Protein AF-A0AAW0K483-F1 (afdb_monomer_lite)

Sequence (223 aa):
MQVDSVQRWMEDLKLMTECECMCVLQAKPISLEEDTQGDLILAGTPGPGDPLQLLLKRGWVISTELRRIGQKLAQDRWARVHSMSVRLTCHARSMVSEYSTISRTSSQEMGQAEKLLMEKCSELSAVTERCLQVENEHVLKSMKACVSETLSTLGQHFGQLLELALTREVQVSMAQETEDTVGVIREGAFSNSARLRKCKMAFPETHPLRTTRVRASICVEAV

pLDDT: mean 73.54, std 25.95, range [23.34, 98.44]

Radius of gyration: 26.59 Å; chains: 1; bounding box: 66×48×88 Å

Foldseek 3Di:
DDQDPVNVVVVVVVVDDPDDPPDDDDDDDPDDDDDDDDDDDDPDDDDPDPPLVLLLVLLVVLLVLLVVLLVCLVVVVLVVNLVSLLVSLVSLVVSLVSSVVRDPDDDPQLVVLSVQLNVLSVVLNVLSVVLVVDPDPVVNVVSSQVSQVSSQSNVVSSVSNSCVSNVVSVVVVVVVCVVPPDDDDVPVVVVSVVVVVVSLDDDDDDDDDDDDDPDPDPDPDTD

Structure (mmCIF, N/CA/C/O backbone):
data_AF-A0AAW0K483-F1
#
_entry.id   AF-A0AAW0K483-F1
#
loop_
_atom_site.group_PDB
_atom_site.id
_atom_site.type_symbol
_atom_site.label_atom_id
_atom_site.label_alt_id
_atom_site.label_comp_id
_atom_site.label_asym_id
_atom_site.label_entity_id
_atom_site.label_seq_id
_atom_site.pdbx_PDB_ins_code
_atom_site.Cartn_x
_atom_site.Cartn_y
_atom_site.Cartn_z
_atom_site.occupancy
_atom_site.B_iso_or_equiv
_atom_site.auth_seq_id
_atom_site.auth_comp_id
_atom_site.auth_asym_id
_atom_site.auth_atom_id
_atom_site.pdbx_PDB_model_num
ATOM 1 N N . MET A 1 1 ? -43.176 20.678 -63.497 1.00 54.00 1 MET A N 1
ATOM 2 C CA . MET A 1 1 ? -43.696 20.231 -62.188 1.00 54.00 1 MET A CA 1
ATOM 3 C C . MET A 1 1 ? -42.591 20.428 -61.170 1.00 54.00 1 MET A C 1
ATOM 5 O O . MET A 1 1 ? -41.501 19.920 -61.393 1.00 54.00 1 MET A O 1
ATOM 9 N N . GLN A 1 2 ? -42.829 21.241 -60.143 1.00 64.56 2 GLN A N 1
ATOM 10 C CA . GLN A 1 2 ? -41.880 21.472 -59.054 1.00 64.56 2 GLN A CA 1
ATOM 11 C C . GLN A 1 2 ? -41.919 20.239 -58.149 1.00 64.56 2 GLN A C 1
ATOM 13 O O . GLN A 1 2 ? -42.996 19.869 -57.688 1.00 64.56 2 GLN A O 1
ATOM 18 N N . VAL A 1 3 ? -40.789 19.551 -57.990 1.00 62.94 3 VAL A N 1
ATOM 19 C CA . VAL A 1 3 ? -40.721 18.365 -57.128 1.00 62.94 3 VAL A CA 1
ATOM 20 C C . VAL A 1 3 ? -40.900 18.837 -55.691 1.00 62.94 3 VAL A C 1
ATOM 22 O O . VAL A 1 3 ? -40.169 19.719 -55.236 1.00 62.94 3 VAL A O 1
ATOM 25 N N . ASP A 1 4 ? -41.911 18.293 -55.018 1.00 84.69 4 ASP A N 1
ATOM 26 C CA . ASP A 1 4 ? -42.189 18.558 -53.611 1.00 84.69 4 ASP A CA 1
ATOM 27 C C . ASP A 1 4 ? -40.942 18.206 -52.781 1.00 84.69 4 ASP A C 1
ATOM 29 O O . ASP A 1 4 ? -40.293 17.180 -53.013 1.00 84.69 4 ASP A O 1
ATOM 33 N N . SER A 1 5 ? -40.573 19.064 -51.831 1.00 85.88 5 SER A N 1
ATOM 34 C CA . SER A 1 5 ? -39.404 18.855 -50.972 1.00 85.88 5 SER A CA 1
ATOM 35 C C . SER A 1 5 ? -39.502 17.538 -50.198 1.00 85.88 5 SER A C 1
ATOM 37 O O . SER A 1 5 ? -38.484 16.883 -49.970 1.00 85.88 5 SER A O 1
ATOM 39 N N . VAL A 1 6 ? -40.724 17.101 -49.878 1.00 85.75 6 VAL A N 1
ATOM 40 C CA . VAL A 1 6 ? -40.988 15.796 -49.258 1.00 85.75 6 VAL A CA 1
ATOM 41 C C . VAL A 1 6 ? -40.695 14.652 -50.227 1.00 85.75 6 VAL A C 1
ATOM 43 O O . VAL A 1 6 ? -40.087 13.654 -49.842 1.00 85.75 6 VAL A O 1
ATOM 46 N N . GLN A 1 7 ? -41.064 14.798 -51.501 1.00 87.75 7 GLN A N 1
ATOM 47 C CA . GLN A 1 7 ? -40.820 13.775 -52.517 1.00 87.75 7 GLN A CA 1
ATOM 48 C C . GLN A 1 7 ? -39.320 13.592 -52.774 1.00 87.75 7 GLN A C 1
ATOM 50 O O . GLN A 1 7 ? -38.843 12.460 -52.841 1.00 87.75 7 GLN A O 1
ATOM 55 N N . ARG A 1 8 ? -38.563 14.694 -52.833 1.00 88.81 8 ARG A N 1
ATOM 56 C CA . ARG A 1 8 ? -37.101 14.658 -52.964 1.00 88.81 8 ARG A CA 1
ATOM 57 C C . ARG A 1 8 ? -36.449 13.939 -51.776 1.00 88.81 8 ARG A C 1
ATOM 59 O O . ARG A 1 8 ? -35.595 13.081 -51.972 1.00 88.81 8 ARG A O 1
ATOM 66 N N . TRP A 1 9 ? -36.908 14.226 -50.556 1.00 91.12 9 TRP A N 1
ATOM 67 C CA . TRP A 1 9 ? -36.430 13.552 -49.347 1.00 91.12 9 TRP A CA 1
ATOM 68 C C . TRP A 1 9 ? -36.738 12.046 -49.350 1.00 91.12 9 TRP A C 1
ATOM 70 O O . TRP A 1 9 ? -35.872 11.244 -49.013 1.00 91.12 9 TRP A O 1
ATOM 80 N N . MET A 1 10 ? -37.931 11.639 -49.794 1.00 88.69 10 MET A N 1
ATOM 81 C CA . MET A 1 10 ? -38.288 10.219 -49.920 1.00 88.69 10 MET A CA 1
ATOM 82 C C . MET A 1 10 ? -37.456 9.481 -50.978 1.00 88.69 10 MET A C 1
ATOM 84 O O . MET A 1 10 ? -37.216 8.284 -50.837 1.00 88.69 10 MET A O 1
ATOM 88 N N . GLU A 1 11 ? -37.044 10.157 -52.052 1.00 90.19 11 GLU A N 1
ATOM 89 C CA . GLU A 1 11 ? -36.149 9.588 -53.066 1.00 90.19 11 GLU A CA 1
ATOM 90 C C . GLU A 1 11 ? -34.737 9.372 -52.514 1.00 90.19 11 GLU A C 1
ATOM 92 O O . GLU A 1 11 ? -34.162 8.306 -52.732 1.00 90.19 11 GLU A O 1
ATOM 97 N N . ASP A 1 12 ? -34.217 10.332 -51.750 1.00 90.19 12 ASP A N 1
ATOM 98 C CA . ASP A 1 12 ? -32.882 10.243 -51.156 1.00 90.19 12 ASP A CA 1
ATOM 99 C C . ASP A 1 12 ? -32.847 9.213 -50.003 1.00 90.19 12 ASP A C 1
ATOM 101 O O . ASP A 1 12 ? -31.897 8.437 -49.887 1.00 90.19 12 ASP A O 1
ATOM 105 N N . LEU A 1 13 ? -33.924 9.107 -49.213 1.00 90.00 13 LEU A N 1
ATOM 106 C CA . LEU A 1 13 ? -34.045 8.133 -48.120 1.00 90.00 13 LEU A CA 1
ATOM 107 C C . LEU A 1 13 ? -34.028 6.675 -48.611 1.00 90.00 13 LEU A C 1
ATOM 109 O O . LEU A 1 13 ? -33.538 5.805 -47.900 1.00 90.00 13 LEU A O 1
ATOM 113 N N . LYS A 1 14 ? -34.498 6.390 -49.835 1.00 91.06 14 LYS A N 1
ATOM 114 C CA . LYS A 1 14 ? -34.443 5.033 -50.426 1.00 91.06 14 LYS A CA 1
ATOM 115 C C . LYS A 1 14 ? -33.018 4.517 -50.623 1.00 91.06 14 LYS A C 1
ATOM 117 O O . LYS A 1 14 ? -32.828 3.310 -50.745 1.00 91.06 14 LYS A O 1
ATOM 122 N N . LEU A 1 15 ? -32.048 5.423 -50.714 1.00 89.06 15 LEU A N 1
ATOM 123 C CA . LEU A 1 15 ? -30.635 5.104 -50.909 1.00 89.06 15 LEU A CA 1
ATOM 124 C C . LEU A 1 15 ? -29.835 5.201 -49.606 1.00 89.06 15 LEU A C 1
ATOM 126 O O . LEU A 1 15 ? -28.670 4.812 -49.577 1.00 89.06 15 LEU A O 1
ATOM 130 N N . MET A 1 16 ? -30.441 5.719 -48.536 1.00 86.31 16 MET A N 1
ATOM 131 C CA . MET A 1 16 ? -29.816 5.788 -47.226 1.00 86.31 16 MET A CA 1
ATOM 132 C C . MET A 1 16 ? -29.969 4.456 -46.498 1.00 86.31 16 MET A C 1
ATOM 134 O O . MET A 1 16 ? -31.074 3.950 -46.316 1.00 86.31 16 MET A O 1
ATOM 138 N N . THR A 1 17 ? -28.851 3.912 -46.033 1.00 83.31 17 THR A N 1
ATOM 139 C CA . THR A 1 17 ? -28.815 2.673 -45.255 1.00 83.31 17 THR A CA 1
ATOM 140 C C . THR A 1 17 ? -28.004 2.878 -43.985 1.00 83.31 17 THR A C 1
ATOM 142 O O . THR A 1 17 ? -26.895 3.413 -44.028 1.00 83.31 17 THR A O 1
ATOM 145 N N . GLU A 1 18 ? -28.533 2.418 -42.855 1.00 78.00 18 GLU A N 1
ATOM 146 C CA . GLU A 1 18 ? -27.762 2.273 -41.621 1.00 78.00 18 GLU A CA 1
ATOM 147 C C . GLU A 1 18 ? -26.957 0.974 -41.714 1.00 78.00 18 GLU A C 1
ATOM 149 O O . GLU A 1 18 ? -27.461 -0.112 -41.437 1.00 78.00 18 GLU A O 1
ATOM 154 N N . CYS A 1 19 ? -25.720 1.077 -42.200 1.00 76.94 19 CYS A N 1
ATOM 155 C CA . CYS A 1 19 ? -24.841 -0.080 -42.334 1.00 76.94 19 CYS A CA 1
ATOM 156 C C . CYS A 1 19 ? -24.052 -0.326 -41.047 1.00 76.94 19 CYS A C 1
ATOM 158 O O . CYS A 1 19 ? -23.491 0.601 -40.458 1.00 76.94 19 CYS A O 1
ATOM 160 N N . GLU A 1 20 ? -23.931 -1.597 -40.670 1.00 81.00 20 GLU A N 1
ATOM 161 C CA . GLU A 1 20 ? -22.912 -2.048 -39.723 1.00 81.00 20 GLU A CA 1
ATOM 162 C C . GLU A 1 20 ? -21.505 -1.965 -40.357 1.00 81.00 20 GLU A C 1
ATOM 164 O O . GLU A 1 20 ? -21.334 -1.523 -41.496 1.00 81.00 20 GLU A O 1
ATOM 169 N N . CYS A 1 21 ? -20.459 -2.350 -39.619 1.00 77.12 21 CYS A N 1
ATOM 170 C CA . CYS A 1 21 ? -19.078 -2.260 -40.096 1.00 77.12 21 CYS A CA 1
ATOM 171 C C . CYS A 1 21 ? -18.862 -3.081 -41.386 1.00 77.12 21 CYS A C 1
ATOM 173 O O . CYS A 1 21 ? -18.751 -4.303 -41.345 1.00 77.12 21 CYS A O 1
ATOM 175 N N . MET A 1 22 ? -18.755 -2.401 -42.532 1.00 87.44 22 MET A N 1
ATOM 176 C CA . MET A 1 22 ? -18.567 -3.036 -43.849 1.00 87.44 22 MET A CA 1
ATOM 177 C C . MET A 1 22 ? -17.122 -3.485 -44.110 1.00 87.44 22 MET A C 1
ATOM 179 O O . MET A 1 22 ? -16.866 -4.243 -45.044 1.00 87.44 22 MET A O 1
ATOM 183 N N . CYS A 1 23 ? -16.172 -3.018 -43.298 1.00 73.31 23 CYS A N 1
ATOM 184 C CA . CYS A 1 23 ? -14.749 -3.293 -43.459 1.00 73.31 23 CYS A CA 1
ATOM 185 C C . CYS A 1 23 ? -14.186 -3.893 -42.175 1.00 73.31 23 CYS A C 1
ATOM 187 O O . CYS A 1 23 ? -13.707 -3.180 -41.293 1.00 73.31 23 CYS A O 1
ATOM 189 N N . VAL A 1 24 ? -14.201 -5.220 -42.087 1.00 76.62 24 VAL A N 1
ATOM 190 C CA . VAL A 1 24 ? -13.514 -5.933 -41.010 1.00 76.62 24 VAL A CA 1
ATOM 191 C C . VAL A 1 24 ? -12.060 -6.136 -41.420 1.00 76.62 24 VAL A C 1
ATOM 193 O O . VAL A 1 24 ? -11.737 -7.008 -42.224 1.00 76.62 24 VAL A O 1
ATOM 196 N N . LEU A 1 25 ? -11.174 -5.296 -40.886 1.00 80.06 25 LEU A N 1
ATOM 197 C CA . LEU A 1 25 ? -9.735 -5.440 -41.083 1.00 80.06 25 LEU A CA 1
ATOM 198 C C . LEU A 1 25 ? -9.187 -6.479 -40.105 1.00 80.06 25 LEU A C 1
ATOM 200 O O . LEU A 1 25 ? -9.379 -6.373 -38.895 1.00 80.06 25 LEU A O 1
ATOM 204 N N . GLN A 1 26 ? -8.477 -7.469 -40.635 1.00 64.50 26 GLN A N 1
ATOM 205 C CA . GLN A 1 26 ? -7.748 -8.449 -39.838 1.00 64.50 26 GLN A CA 1
ATOM 206 C C . GLN A 1 26 ? -6.271 -8.065 -39.791 1.00 64.50 26 GLN A C 1
ATOM 208 O O . GLN A 1 26 ? -5.644 -7.828 -40.825 1.00 64.50 26 GLN A O 1
ATOM 213 N N . ALA A 1 27 ? -5.709 -8.002 -38.587 1.00 70.75 27 ALA A N 1
ATOM 214 C CA . ALA A 1 27 ? -4.281 -7.790 -38.410 1.00 70.75 27 ALA A CA 1
ATOM 215 C C . ALA A 1 27 ? -3.519 -9.105 -38.628 1.00 70.75 27 ALA A C 1
ATOM 217 O O . ALA A 1 27 ? -3.943 -10.158 -38.153 1.00 70.75 27 ALA A O 1
ATOM 218 N N . LYS A 1 28 ? -2.364 -9.031 -39.297 1.00 59.00 28 LYS A N 1
ATOM 219 C CA . LYS A 1 28 ? -1.339 -10.077 -39.223 1.00 59.00 28 LYS A CA 1
ATOM 220 C C . LYS A 1 28 ? -0.337 -9.691 -38.133 1.00 59.00 28 LYS A C 1
ATOM 222 O O . LYS A 1 28 ? 0.276 -8.629 -38.259 1.00 59.00 28 LYS A O 1
ATOM 227 N N . PRO A 1 29 ? -0.180 -10.496 -37.071 1.00 52.97 29 PRO A N 1
ATOM 228 C CA . PRO A 1 29 ? 0.816 -10.220 -36.048 1.00 52.97 29 PRO A CA 1
ATOM 229 C C . PRO A 1 29 ? 2.223 -10.340 -36.647 1.00 52.97 29 PRO A C 1
ATOM 231 O O . PRO A 1 29 ? 2.498 -11.244 -37.432 1.00 52.97 29 PRO A O 1
ATOM 234 N N . ILE A 1 30 ? 3.111 -9.417 -36.275 1.00 60.94 30 ILE A N 1
ATOM 235 C CA . ILE A 1 30 ? 4.540 -9.436 -36.629 1.00 60.94 30 ILE A CA 1
ATOM 236 C C . ILE A 1 30 ? 5.329 -10.074 -35.468 1.00 60.94 30 ILE A C 1
ATOM 238 O O . ILE A 1 30 ? 6.367 -9.558 -35.066 1.00 60.94 30 ILE A O 1
ATOM 242 N N . SER A 1 31 ? 4.812 -11.139 -34.844 1.00 47.03 31 SER A N 1
ATOM 243 C CA . SER A 1 31 ? 5.592 -11.906 -33.866 1.00 47.03 31 SER A CA 1
ATOM 244 C C . SER A 1 31 ? 6.132 -13.162 -34.531 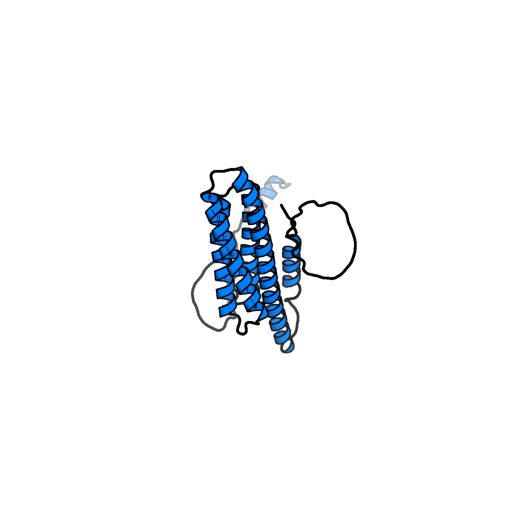1.00 47.03 31 SER A C 1
ATOM 246 O O . SER A 1 31 ? 5.382 -13.947 -35.109 1.00 47.03 31 SER A O 1
ATOM 248 N N . LEU A 1 32 ? 7.450 -13.333 -34.453 1.00 52.66 32 LEU A N 1
ATOM 249 C CA . LEU A 1 32 ? 8.035 -14.663 -34.491 1.00 52.66 32 LEU A CA 1
ATOM 250 C C . LEU A 1 32 ? 7.600 -15.383 -33.203 1.00 52.66 32 LEU A C 1
ATOM 252 O O . LEU A 1 32 ? 7.605 -14.768 -32.137 1.00 52.66 32 LEU A O 1
ATOM 256 N N . GLU A 1 33 ? 7.298 -16.671 -33.336 1.00 40.31 33 GLU A N 1
ATOM 257 C CA . GLU A 1 33 ? 6.957 -17.652 -32.293 1.00 40.31 33 GLU A CA 1
ATOM 258 C C . GLU A 1 33 ? 5.468 -17.764 -31.889 1.00 40.31 33 GLU A C 1
ATOM 260 O O . GLU A 1 33 ? 4.720 -16.792 -31.779 1.00 40.31 33 GLU A O 1
ATOM 265 N N . GLU A 1 34 ? 5.074 -19.029 -31.742 1.00 44.59 34 GLU A N 1
ATOM 266 C CA . GLU A 1 34 ? 3.780 -19.648 -32.037 1.00 44.59 34 GLU A CA 1
ATOM 267 C C . GLU A 1 34 ? 2.671 -19.494 -30.978 1.00 44.59 34 GLU A C 1
ATOM 269 O O . GLU A 1 34 ? 2.900 -19.479 -29.771 1.00 44.59 34 GLU A O 1
ATOM 274 N N . ASP A 1 35 ? 1.444 -19.431 -31.506 1.00 41.91 35 ASP A N 1
ATOM 275 C CA . ASP A 1 35 ? 0.146 -19.873 -30.982 1.00 41.91 35 ASP A CA 1
ATOM 276 C C . ASP A 1 35 ? 0.006 -20.222 -29.486 1.00 41.91 35 ASP A C 1
ATOM 278 O O . ASP A 1 35 ? 0.487 -21.241 -29.001 1.00 41.91 35 ASP A O 1
ATOM 282 N N . THR A 1 36 ? -0.862 -19.474 -28.791 1.00 36.00 36 THR A N 1
ATOM 283 C CA . THR A 1 36 ? -2.066 -20.046 -28.144 1.00 36.00 36 THR A CA 1
ATOM 284 C C . THR A 1 36 ? -3.051 -18.949 -27.688 1.00 36.00 36 THR A C 1
ATOM 286 O O . THR A 1 36 ? -2.886 -18.294 -26.668 1.00 36.00 36 THR A O 1
ATOM 289 N N . GLN A 1 37 ? -4.118 -18.797 -28.481 1.00 36.03 37 GLN A N 1
ATOM 290 C CA . GLN A 1 37 ? -5.521 -18.660 -28.055 1.00 36.03 37 GLN A CA 1
ATOM 291 C C . GLN A 1 37 ? -5.958 -17.470 -27.159 1.00 36.03 37 GLN A C 1
ATOM 293 O O . GLN A 1 37 ? -6.036 -17.570 -25.942 1.00 36.03 37 GLN A O 1
ATOM 298 N N . GLY A 1 38 ? -6.393 -16.398 -27.838 1.00 39.41 38 GLY A N 1
ATOM 299 C CA . GLY A 1 38 ? -7.702 -15.730 -27.686 1.00 39.41 38 GLY A CA 1
ATOM 300 C C . GLY A 1 38 ? -8.126 -15.143 -26.332 1.00 39.41 38 GLY A C 1
ATOM 301 O O . GLY A 1 38 ? -8.596 -15.877 -25.477 1.00 39.41 38 GLY A O 1
ATOM 302 N N . ASP A 1 39 ? -8.129 -13.808 -26.213 1.00 28.30 39 ASP A N 1
ATOM 303 C CA . ASP A 1 39 ? -9.375 -13.026 -26.085 1.00 28.30 39 ASP A CA 1
ATOM 304 C C . ASP A 1 39 ? -9.125 -11.503 -26.090 1.00 28.30 39 ASP A C 1
ATOM 306 O O . ASP A 1 39 ? -8.095 -11.023 -25.628 1.00 28.30 39 ASP A O 1
ATOM 310 N N . LEU A 1 40 ? -10.106 -10.780 -26.640 1.00 35.94 40 LEU A N 1
ATOM 311 C CA . LEU A 1 40 ? -10.373 -9.331 -26.646 1.00 35.94 40 LEU A CA 1
ATOM 312 C C . LEU A 1 40 ? -9.220 -8.298 -26.626 1.00 35.94 40 LEU A C 1
ATOM 314 O O . LEU A 1 40 ? -8.446 -8.143 -25.687 1.00 35.94 40 LEU A O 1
ATOM 318 N N . ILE A 1 41 ? -9.284 -7.430 -27.640 1.00 41.88 41 ILE A N 1
ATOM 319 C CA . ILE A 1 41 ? -8.490 -6.216 -27.850 1.00 41.88 41 ILE A CA 1
ATOM 320 C C . ILE A 1 41 ? -8.556 -5.279 -26.629 1.00 41.88 41 ILE A C 1
ATOM 322 O O . ILE A 1 41 ? -9.498 -4.507 -26.453 1.00 41.88 41 ILE A O 1
ATOM 326 N N . LEU A 1 42 ? -7.487 -5.286 -25.836 1.00 34.59 42 LEU A N 1
ATOM 327 C CA . LEU A 1 42 ? -7.011 -4.147 -25.059 1.00 34.59 42 LEU A CA 1
ATOM 328 C C . LEU A 1 42 ? -5.566 -3.884 -25.487 1.00 34.59 42 LEU A C 1
ATOM 330 O O . LEU A 1 42 ? -4.784 -4.812 -25.668 1.00 34.59 42 LEU A O 1
ATOM 334 N N . ALA A 1 43 ? -5.243 -2.610 -25.697 1.00 35.41 43 ALA A N 1
ATOM 335 C CA . ALA A 1 43 ? -3.940 -2.127 -26.132 1.00 35.41 43 ALA A CA 1
ATOM 336 C C . ALA A 1 43 ? -2.763 -2.872 -25.468 1.00 35.41 43 ALA A C 1
ATOM 338 O O . ALA A 1 43 ? -2.638 -2.861 -24.246 1.00 35.41 43 ALA A O 1
ATOM 339 N N . GLY A 1 44 ? -1.904 -3.463 -26.305 1.00 34.94 44 GLY A N 1
ATOM 340 C CA . GLY A 1 44 ? -0.571 -3.955 -25.960 1.00 34.94 44 GLY A CA 1
ATOM 341 C C . GLY A 1 44 ? -0.538 -5.018 -24.867 1.00 34.94 44 GLY A C 1
ATOM 342 O O . GLY A 1 44 ? -0.269 -4.703 -23.710 1.00 34.94 44 GLY A O 1
ATOM 343 N N . THR A 1 45 ? -0.715 -6.286 -25.233 1.00 34.50 45 THR A N 1
ATOM 344 C CA . THR A 1 45 ? -0.264 -7.404 -24.398 1.00 34.50 45 THR A CA 1
ATOM 345 C C . THR A 1 45 ? 1.263 -7.313 -24.292 1.00 34.50 45 THR A C 1
ATOM 347 O O . THR A 1 45 ? 1.939 -7.454 -25.313 1.00 34.50 45 THR A O 1
ATOM 350 N N . PRO A 1 46 ? 1.847 -7.033 -23.111 1.00 43.69 46 PRO A N 1
ATOM 351 C CA . PRO A 1 46 ? 3.282 -7.165 -22.932 1.00 43.69 46 PRO A CA 1
ATOM 352 C C . PRO A 1 46 ? 3.597 -8.652 -23.063 1.00 43.69 46 PRO A C 1
ATOM 354 O O . PRO A 1 46 ? 2.878 -9.485 -22.502 1.00 43.69 46 PRO A O 1
ATOM 357 N N . GLY A 1 47 ? 4.676 -8.984 -23.768 1.00 41.50 47 GLY A N 1
ATOM 358 C CA . GLY A 1 47 ? 5.299 -10.292 -23.610 1.00 41.50 47 GLY A CA 1
ATOM 359 C C . GLY A 1 47 ? 5.597 -10.579 -22.129 1.00 41.50 47 GLY A C 1
ATOM 360 O O . GLY A 1 47 ? 5.473 -9.690 -21.276 1.00 41.50 47 GLY A O 1
ATOM 361 N N . PRO A 1 48 ? 5.978 -11.816 -21.789 1.00 44.84 48 PRO A N 1
ATOM 362 C CA . PRO A 1 48 ? 6.255 -12.191 -20.410 1.00 44.84 48 PRO A CA 1
ATOM 363 C C . PRO A 1 48 ? 7.253 -11.207 -19.772 1.00 44.84 48 PRO A C 1
ATOM 365 O O . PRO A 1 48 ? 8.414 -11.150 -20.159 1.00 44.84 48 PRO A O 1
ATOM 368 N N . GLY A 1 49 ? 6.779 -10.435 -18.789 1.00 57.66 49 GLY A N 1
ATOM 369 C CA . GLY A 1 49 ? 7.623 -9.731 -17.826 1.00 57.66 49 GLY A CA 1
ATOM 370 C C . GLY A 1 49 ? 8.230 -8.395 -18.260 1.00 57.66 49 GLY A C 1
ATOM 371 O O . GLY A 1 49 ? 9.433 -8.235 -18.109 1.00 57.66 49 GLY A O 1
ATOM 372 N N . ASP A 1 50 ? 7.426 -7.408 -18.680 1.00 80.19 50 ASP A N 1
ATOM 373 C CA . ASP A 1 50 ? 7.832 -5.999 -18.522 1.00 80.19 50 ASP A CA 1
ATOM 374 C C . ASP A 1 50 ? 7.802 -5.654 -17.013 1.00 80.19 50 ASP A C 1
ATOM 376 O O . ASP A 1 50 ? 6.711 -5.478 -16.441 1.00 80.19 50 ASP A O 1
ATOM 380 N N . PRO A 1 51 ? 8.965 -5.589 -16.332 1.00 85.81 51 PRO A N 1
ATOM 381 C CA . PRO A 1 51 ? 9.019 -5.418 -14.885 1.00 85.81 51 PRO A CA 1
ATOM 382 C C . PRO A 1 51 ? 8.485 -4.038 -14.479 1.00 85.81 51 PRO A C 1
ATOM 384 O O . PRO A 1 51 ? 7.890 -3.889 -13.410 1.00 85.81 51 PRO A O 1
ATOM 387 N N . LEU A 1 52 ? 8.613 -3.037 -15.357 1.00 86.06 52 LEU A N 1
ATOM 388 C CA . LEU A 1 52 ? 8.115 -1.686 -15.130 1.00 86.06 52 LEU A CA 1
ATOM 389 C C . LEU A 1 52 ? 6.584 -1.665 -15.111 1.00 86.06 52 LEU A C 1
ATOM 391 O O . LEU A 1 52 ? 5.977 -1.123 -14.183 1.00 86.06 52 LEU A O 1
ATOM 395 N N . GLN A 1 53 ? 5.935 -2.288 -16.099 1.00 85.81 53 GLN A N 1
ATOM 396 C CA . GLN A 1 53 ? 4.474 -2.395 -16.112 1.00 85.81 53 GLN A CA 1
ATOM 397 C C . GLN A 1 53 ? 3.934 -3.194 -14.931 1.00 85.81 53 GLN A C 1
ATOM 399 O O . GLN A 1 53 ? 2.900 -2.819 -14.366 1.00 85.81 53 GLN A O 1
ATOM 404 N N . LEU A 1 54 ? 4.618 -4.272 -14.547 1.00 89.00 54 LEU A N 1
ATOM 405 C CA . LEU A 1 54 ? 4.259 -5.043 -13.365 1.00 89.00 54 LEU A CA 1
ATOM 406 C C . LEU A 1 54 ? 4.254 -4.154 -12.115 1.00 89.00 54 LEU A C 1
ATOM 408 O O . LEU A 1 54 ? 3.237 -4.081 -11.418 1.00 89.00 54 LEU A O 1
ATOM 412 N N . LEU A 1 55 ? 5.364 -3.458 -11.854 1.00 89.38 55 LEU A N 1
ATOM 413 C CA . LEU A 1 55 ? 5.523 -2.578 -10.696 1.00 89.38 55 LEU A CA 1
ATOM 414 C C . LEU A 1 55 ? 4.468 -1.471 -10.675 1.00 89.38 55 LEU A C 1
ATOM 416 O O . LEU A 1 55 ? 3.881 -1.200 -9.629 1.00 89.38 55 LEU A O 1
ATOM 420 N N . LEU A 1 56 ? 4.164 -0.862 -11.824 1.00 88.50 56 LEU A N 1
ATOM 421 C CA . LEU A 1 56 ? 3.134 0.173 -11.925 1.00 88.50 56 LEU A CA 1
ATOM 422 C C . LEU A 1 56 ? 1.732 -0.375 -11.615 1.00 88.50 56 LEU A C 1
ATOM 424 O O . LEU A 1 56 ? 0.994 0.229 -10.831 1.00 88.50 56 LEU A O 1
ATOM 428 N N . LYS A 1 57 ? 1.364 -1.528 -12.190 1.00 89.44 57 LYS A N 1
ATOM 429 C CA . LYS A 1 57 ? 0.054 -2.165 -11.965 1.00 89.44 57 LYS A CA 1
ATOM 430 C C . LYS A 1 57 ? -0.103 -2.605 -10.509 1.00 89.44 57 LYS A C 1
ATOM 432 O O . LYS A 1 57 ? -1.071 -2.224 -9.848 1.00 89.44 57 LYS A O 1
ATOM 437 N N . ARG A 1 58 ? 0.860 -3.369 -9.984 1.00 92.44 58 ARG A N 1
ATOM 438 C CA . ARG A 1 58 ? 0.861 -3.845 -8.591 1.00 92.44 58 ARG A CA 1
ATOM 439 C C . ARG A 1 58 ? 0.930 -2.682 -7.606 1.00 92.44 58 ARG A C 1
ATOM 441 O O . ARG A 1 58 ? 0.191 -2.667 -6.620 1.00 92.44 58 ARG A O 1
ATOM 448 N N . GLY A 1 59 ? 1.752 -1.681 -7.907 1.00 91.06 59 GLY A N 1
ATOM 449 C CA . GLY A 1 59 ? 1.949 -0.535 -7.039 1.00 91.06 59 GLY A CA 1
ATOM 450 C C . GLY A 1 59 ? 0.703 0.340 -6.908 1.00 91.06 59 GLY A C 1
ATOM 451 O O . GLY A 1 59 ? 0.393 0.825 -5.817 1.00 91.06 59 GLY A O 1
ATOM 452 N N . TRP A 1 60 ? -0.077 0.476 -7.986 1.00 90.81 60 TRP A N 1
ATOM 453 C CA . TRP A 1 60 ? -1.389 1.121 -7.940 1.00 90.81 60 TRP A CA 1
ATOM 454 C C . TRP A 1 60 ? -2.379 0.350 -7.060 1.00 90.81 60 TRP A C 1
ATOM 456 O O . TRP A 1 60 ? -3.004 0.955 -6.188 1.00 90.81 60 TRP A O 1
ATOM 466 N N . VAL A 1 61 ? -2.482 -0.976 -7.220 1.00 92.94 61 VAL A N 1
ATOM 467 C CA . VAL A 1 61 ? -3.376 -1.815 -6.397 1.00 92.94 61 VAL A CA 1
ATOM 468 C C . VAL A 1 61 ? -3.073 -1.630 -4.910 1.00 92.94 61 VAL A C 1
ATOM 470 O O . VAL A 1 61 ? -3.965 -1.263 -4.146 1.00 92.94 61 VAL A O 1
ATOM 473 N N . ILE A 1 62 ? -1.812 -1.786 -4.504 1.00 94.31 62 ILE A N 1
ATOM 474 C CA . ILE A 1 62 ? -1.393 -1.661 -3.099 1.00 94.31 62 ILE A CA 1
ATOM 475 C C . ILE A 1 62 ? -1.678 -0.250 -2.563 1.00 94.31 62 ILE A C 1
ATOM 477 O O . ILE A 1 62 ? -2.240 -0.100 -1.479 1.00 94.31 62 ILE A O 1
ATOM 481 N N . SER A 1 63 ? -1.387 0.787 -3.354 1.00 92.62 63 SER A N 1
ATOM 482 C CA . SER A 1 63 ? -1.662 2.185 -2.994 1.00 92.62 63 SER A CA 1
ATOM 483 C C . SER A 1 63 ? -3.158 2.460 -2.789 1.00 92.62 63 SER A C 1
ATOM 485 O O . SER A 1 63 ? -3.550 3.185 -1.869 1.00 92.62 63 SER A O 1
ATOM 487 N N . THR A 1 64 ? -4.022 1.889 -3.635 1.00 90.94 64 THR A N 1
ATOM 488 C CA . THR A 1 64 ? -5.480 2.024 -3.479 1.00 90.94 64 THR A CA 1
ATOM 489 C C . THR A 1 64 ? -6.001 1.283 -2.254 1.00 90.94 64 THR A C 1
ATOM 491 O O . THR A 1 64 ? -6.884 1.795 -1.564 1.00 90.94 64 THR A O 1
ATOM 494 N N . GLU A 1 65 ? -5.439 0.118 -1.943 1.00 93.69 65 GLU A N 1
ATOM 495 C CA . GLU A 1 65 ? -5.803 -0.668 -0.767 1.00 93.69 65 GLU A CA 1
ATOM 496 C C . GLU A 1 65 ? -5.386 0.033 0.532 1.00 93.69 65 GLU A C 1
ATOM 498 O O . GLU A 1 65 ? -6.229 0.197 1.411 1.00 93.69 65 GLU A O 1
ATOM 503 N N . LEU A 1 66 ? -4.159 0.561 0.608 1.00 94.75 66 LEU A N 1
ATOM 504 C CA . LEU A 1 66 ? -3.680 1.422 1.701 1.00 94.75 66 LEU A CA 1
ATOM 505 C C . LEU A 1 66 ? -4.656 2.567 2.002 1.00 94.75 66 LEU A C 1
ATOM 507 O O . LEU A 1 66 ? -5.106 2.743 3.136 1.00 94.75 66 LEU A O 1
ATOM 511 N N . ARG A 1 67 ? -5.055 3.311 0.961 1.00 93.62 67 ARG A N 1
ATOM 512 C CA . ARG A 1 67 ? -6.028 4.406 1.089 1.00 93.62 67 ARG A C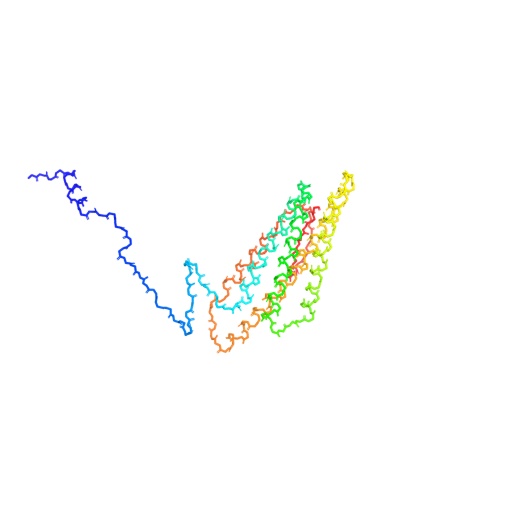A 1
ATOM 513 C C . ARG A 1 67 ? -7.368 3.914 1.625 1.00 93.62 67 ARG A C 1
ATOM 515 O O . ARG A 1 67 ? -7.952 4.545 2.504 1.00 93.62 67 ARG A O 1
ATOM 522 N N . ARG A 1 68 ? -7.886 2.813 1.081 1.00 95.62 68 ARG A N 1
ATOM 523 C CA . ARG A 1 68 ? -9.179 2.260 1.500 1.00 95.62 68 ARG A CA 1
ATOM 524 C C . ARG A 1 68 ? -9.139 1.769 2.948 1.00 95.62 68 ARG A C 1
ATOM 526 O O . ARG A 1 68 ? -10.126 1.964 3.651 1.00 95.62 68 ARG A O 1
ATOM 533 N N . ILE A 1 69 ? -8.026 1.195 3.411 1.00 97.00 69 ILE A N 1
ATOM 534 C CA . ILE A 1 69 ? -7.846 0.819 4.823 1.00 97.00 69 ILE A CA 1
ATOM 535 C C . ILE A 1 69 ? -7.944 2.064 5.704 1.00 97.00 69 ILE A C 1
ATOM 537 O O . ILE A 1 69 ? -8.752 2.070 6.628 1.00 97.00 69 ILE A O 1
ATOM 541 N N . GLY A 1 70 ? -7.226 3.141 5.368 1.00 95.06 70 GLY A N 1
ATOM 542 C CA . GLY A 1 70 ? -7.305 4.410 6.102 1.00 95.06 70 GLY A CA 1
ATOM 543 C C . GLY A 1 70 ? -8.729 4.979 6.151 1.00 95.06 70 GLY A C 1
ATOM 544 O O . GLY A 1 70 ? -9.211 5.376 7.208 1.00 95.06 70 GLY A O 1
ATOM 545 N N . GLN A 1 71 ? -9.470 4.916 5.039 1.00 95.44 71 GLN A N 1
ATOM 546 C CA . GLN A 1 71 ? -10.881 5.325 5.002 1.00 95.44 71 GLN A CA 1
ATOM 547 C C . GLN A 1 71 ? -11.776 4.471 5.910 1.00 95.44 71 GLN A C 1
ATOM 549 O O . GLN A 1 71 ? -12.703 4.991 6.529 1.00 95.44 71 GLN A O 1
ATOM 554 N N . LYS A 1 72 ? -11.543 3.154 5.978 1.00 97.50 72 LYS A N 1
ATOM 555 C CA . LYS A 1 72 ? -12.316 2.260 6.853 1.00 97.50 72 LYS A CA 1
ATOM 556 C C . LYS A 1 72 ? -11.932 2.415 8.318 1.00 97.50 72 LYS A C 1
ATOM 558 O O . LYS A 1 72 ? -12.818 2.303 9.161 1.00 97.50 72 LYS A O 1
ATOM 563 N N . LEU A 1 73 ? -10.671 2.736 8.596 1.00 96.44 73 LEU A N 1
ATOM 564 C CA . LEU A 1 73 ? -10.180 3.073 9.927 1.00 96.44 73 LEU A CA 1
ATOM 565 C C . LEU A 1 73 ? -10.822 4.365 10.433 1.00 96.44 73 LEU A C 1
ATOM 567 O O . LEU A 1 73 ? -11.336 4.392 11.544 1.00 96.44 73 LEU A O 1
ATOM 571 N N . ALA A 1 74 ? -10.892 5.406 9.598 1.00 95.12 74 ALA A N 1
ATOM 572 C CA . ALA A 1 74 ? -11.573 6.653 9.944 1.00 95.12 74 ALA A CA 1
ATOM 573 C C . ALA A 1 74 ? -13.051 6.432 10.323 1.00 95.12 74 ALA A C 1
ATOM 575 O O . ALA A 1 74 ? -13.555 7.119 11.204 1.00 95.12 74 ALA A O 1
ATOM 576 N N . GLN A 1 75 ? -13.703 5.442 9.701 1.00 95.81 75 GLN A N 1
ATOM 577 C CA . GLN A 1 75 ? -15.096 5.034 9.939 1.00 95.81 75 GLN A CA 1
ATOM 578 C C . GLN A 1 75 ? -15.265 3.986 11.056 1.00 95.81 75 GLN A C 1
ATOM 580 O O . GLN A 1 75 ? -16.350 3.417 11.167 1.00 95.81 75 GLN A O 1
ATOM 585 N N . ASP A 1 76 ? -14.202 3.646 11.794 1.00 95.19 76 ASP A N 1
ATOM 586 C CA . ASP A 1 76 ? -14.205 2.647 12.876 1.00 95.19 76 ASP A CA 1
ATOM 587 C C . ASP A 1 76 ? -14.719 1.257 12.442 1.00 95.19 76 ASP A C 1
ATOM 589 O O . ASP A 1 76 ? -15.210 0.453 13.234 1.00 95.19 76 ASP A O 1
ATOM 593 N N . ARG A 1 77 ? -14.589 0.925 11.148 1.00 96.75 77 ARG A N 1
ATOM 594 C CA . ARG A 1 77 ? -15.039 -0.360 10.585 1.00 96.75 77 ARG A CA 1
ATOM 595 C C . ARG A 1 77 ? -13.981 -1.447 10.766 1.00 96.75 77 ARG A C 1
ATOM 597 O O . ARG A 1 77 ? -13.469 -1.978 9.779 1.00 96.75 77 ARG A O 1
ATOM 604 N N . TRP A 1 78 ? -13.681 -1.802 12.011 1.00 97.00 78 TRP A N 1
ATOM 605 C CA . TRP A 1 78 ? -12.581 -2.698 12.398 1.00 97.00 78 TRP A CA 1
ATOM 606 C C . TRP A 1 78 ? -12.533 -4.033 11.646 1.00 97.00 78 TRP A C 1
ATOM 608 O O . TRP A 1 78 ? -11.490 -4.386 11.100 1.00 97.00 78 TRP A O 1
ATOM 618 N N . ALA A 1 79 ? -13.668 -4.723 11.485 1.00 97.19 79 ALA A N 1
ATOM 619 C CA . ALA A 1 79 ? -13.735 -5.966 10.704 1.00 97.19 79 ALA A CA 1
ATOM 620 C C . ALA A 1 79 ? -13.287 -5.783 9.241 1.00 97.19 79 ALA A C 1
ATOM 622 O O . ALA A 1 79 ? -12.614 -6.638 8.664 1.00 97.19 79 ALA A O 1
ATOM 623 N N . ARG A 1 80 ? -13.629 -4.641 8.628 1.00 98.06 80 ARG A N 1
ATOM 624 C CA . ARG A 1 80 ? -13.186 -4.308 7.267 1.00 98.06 80 ARG A CA 1
ATOM 625 C C . ARG A 1 80 ? -11.720 -3.898 7.242 1.00 98.06 80 ARG A C 1
ATOM 627 O O . ARG A 1 80 ? -11.025 -4.320 6.329 1.00 98.06 80 ARG A O 1
ATOM 634 N N . VAL A 1 81 ? -11.258 -3.125 8.225 1.00 98.19 81 VAL A N 1
ATOM 635 C CA . VAL A 1 81 ? -9.843 -2.746 8.366 1.00 98.19 81 VAL A CA 1
ATOM 636 C C . VAL A 1 81 ? -8.963 -3.996 8.425 1.00 98.19 81 VAL A C 1
ATOM 638 O O . VAL A 1 81 ? -8.024 -4.100 7.642 1.00 98.19 81 VAL A O 1
ATOM 641 N N . HIS A 1 82 ? -9.318 -4.974 9.263 1.00 98.44 82 HIS A N 1
ATOM 642 C CA . HIS A 1 82 ? -8.579 -6.230 9.386 1.00 98.44 82 HIS A CA 1
ATOM 643 C C . HIS A 1 82 ? -8.631 -7.085 8.107 1.00 98.44 82 HIS A C 1
ATOM 645 O O . HIS A 1 82 ? -7.604 -7.497 7.579 1.00 98.44 82 HIS A O 1
ATOM 651 N N . SER A 1 83 ? -9.817 -7.302 7.528 1.00 98.38 83 SER A N 1
ATOM 652 C CA . SER A 1 83 ? -9.928 -8.066 6.273 1.00 98.38 83 SER A CA 1
ATOM 653 C C . SER A 1 83 ? -9.084 -7.454 5.143 1.00 98.38 83 SER A C 1
ATOM 655 O O . SER A 1 83 ? -8.467 -8.169 4.351 1.00 98.38 83 SER A O 1
ATOM 657 N N . MET A 1 84 ? -9.030 -6.123 5.078 1.00 98.44 84 MET A N 1
ATOM 658 C CA . MET A 1 84 ? -8.242 -5.413 4.080 1.00 98.44 84 MET A CA 1
ATOM 659 C C . MET A 1 84 ? -6.739 -5.403 4.391 1.00 98.44 84 MET A C 1
ATOM 661 O O . MET A 1 84 ? -5.958 -5.460 3.447 1.00 98.44 84 MET A O 1
ATOM 665 N N . SER A 1 85 ? -6.311 -5.383 5.660 1.00 98.31 85 SER A N 1
ATOM 666 C CA . SER A 1 85 ? -4.887 -5.469 6.029 1.00 98.31 85 SER A CA 1
ATOM 667 C C . SER A 1 85 ? -4.281 -6.833 5.675 1.00 98.31 85 SER A C 1
ATOM 669 O O . SER A 1 85 ? -3.183 -6.898 5.115 1.00 98.31 85 SER A O 1
ATOM 671 N N . VAL A 1 86 ? -5.031 -7.920 5.879 1.00 98.12 86 VAL A N 1
ATOM 672 C CA . VAL A 1 86 ? -4.633 -9.267 5.440 1.00 98.12 86 VAL A CA 1
ATOM 673 C C . VAL A 1 86 ? -4.505 -9.318 3.915 1.00 98.12 86 VAL A C 1
ATOM 675 O O . VAL A 1 86 ? -3.491 -9.777 3.386 1.00 98.12 86 VAL A O 1
ATOM 678 N N . ARG A 1 87 ? -5.488 -8.772 3.184 1.00 97.81 87 ARG A N 1
ATOM 679 C CA . ARG A 1 87 ? -5.447 -8.709 1.713 1.00 97.81 87 ARG A CA 1
ATOM 680 C C . ARG A 1 87 ? -4.282 -7.862 1.191 1.00 97.81 87 ARG A C 1
ATOM 682 O O . ARG A 1 87 ? -3.613 -8.266 0.241 1.00 97.81 87 ARG A O 1
ATOM 689 N N . LEU A 1 88 ? -4.013 -6.718 1.817 1.00 98.12 88 LEU A N 1
ATOM 690 C CA . LEU A 1 88 ? -2.863 -5.867 1.510 1.00 98.12 88 LEU A CA 1
ATOM 691 C C . LEU A 1 88 ? -1.548 -6.635 1.679 1.00 98.12 88 LEU A C 1
ATOM 693 O O . LEU A 1 88 ? -0.695 -6.579 0.795 1.00 98.12 88 LEU A O 1
ATOM 697 N N . THR A 1 89 ? -1.415 -7.393 2.770 1.00 97.75 89 THR A N 1
ATOM 698 C CA . THR A 1 89 ? -0.244 -8.239 3.039 1.00 97.75 89 THR A CA 1
ATOM 699 C C . THR A 1 89 ? -0.027 -9.257 1.920 1.00 97.75 89 THR A C 1
ATOM 701 O O . THR A 1 89 ? 1.098 -9.431 1.451 1.00 97.75 89 THR A O 1
ATOM 704 N N . CYS A 1 90 ? -1.097 -9.890 1.428 1.00 97.31 90 CYS A N 1
ATOM 705 C CA . CYS A 1 90 ? -1.021 -10.786 0.275 1.00 97.31 90 CYS A CA 1
ATOM 706 C C . CYS A 1 90 ? -0.554 -10.054 -0.990 1.00 97.31 90 CYS A C 1
ATOM 708 O O . CYS A 1 90 ? 0.359 -10.529 -1.658 1.00 97.31 90 CYS A O 1
ATOM 710 N N . HIS A 1 91 ? -1.127 -8.887 -1.305 1.00 96.94 91 HIS A N 1
ATOM 711 C CA . HIS A 1 91 ? -0.719 -8.106 -2.477 1.00 96.94 91 HIS A CA 1
ATOM 712 C C . HIS A 1 91 ? 0.751 -7.684 -2.424 1.00 96.94 91 HIS A C 1
ATOM 714 O O . HIS A 1 91 ? 1.454 -7.823 -3.424 1.00 96.94 91 HIS A O 1
ATOM 720 N N . ALA A 1 92 ? 1.218 -7.211 -1.267 1.00 97.56 92 ALA A N 1
ATOM 721 C CA . ALA A 1 92 ? 2.607 -6.818 -1.067 1.00 97.56 92 ALA A CA 1
ATOM 722 C C . ALA A 1 92 ? 3.553 -8.014 -1.244 1.00 97.56 92 ALA A C 1
ATOM 724 O O . ALA A 1 92 ? 4.522 -7.922 -1.994 1.00 97.56 92 ALA A O 1
ATOM 725 N N . ARG A 1 93 ? 3.238 -9.159 -0.623 1.00 97.19 93 ARG A N 1
ATOM 726 C CA . ARG A 1 93 ? 4.039 -10.386 -0.744 1.00 97.19 93 ARG A CA 1
ATOM 727 C C . ARG A 1 93 ? 4.102 -10.890 -2.184 1.00 97.19 93 ARG A C 1
ATOM 729 O O . ARG A 1 93 ? 5.181 -11.230 -2.656 1.00 97.19 93 ARG A O 1
ATOM 736 N N . SER A 1 94 ? 2.966 -10.920 -2.883 1.00 95.88 94 SER A N 1
ATOM 737 C CA . SER A 1 94 ? 2.916 -11.336 -4.287 1.00 95.88 94 SER A CA 1
ATOM 738 C C . SER A 1 94 ? 3.713 -10.398 -5.187 1.00 95.88 94 SER A C 1
ATOM 740 O O . SER A 1 94 ? 4.455 -10.886 -6.027 1.00 95.88 94 SER A O 1
ATOM 742 N N . MET A 1 95 ? 3.611 -9.077 -4.997 1.00 94.81 95 MET A N 1
ATOM 743 C CA . MET A 1 95 ? 4.395 -8.113 -5.774 1.00 94.81 95 MET A CA 1
ATOM 744 C C . MET A 1 95 ? 5.897 -8.304 -5.558 1.00 94.81 95 MET A C 1
ATOM 746 O O . MET A 1 95 ? 6.632 -8.347 -6.537 1.00 94.81 95 MET A O 1
ATOM 750 N N . VAL A 1 96 ? 6.340 -8.424 -4.299 1.00 94.44 96 VAL A N 1
ATOM 751 C CA . VAL A 1 96 ? 7.756 -8.654 -3.980 1.00 94.44 96 VAL A CA 1
ATOM 752 C C . VAL A 1 96 ? 8.233 -9.943 -4.633 1.00 94.44 96 VAL A C 1
ATOM 754 O O . VAL A 1 96 ? 9.176 -9.902 -5.406 1.00 94.44 96 VAL A O 1
ATOM 757 N N . SER A 1 97 ? 7.527 -11.057 -4.426 1.00 92.75 97 SER A N 1
ATOM 758 C CA . SER A 1 97 ? 7.903 -12.345 -5.017 1.00 92.75 97 SER A CA 1
ATOM 759 C C . SER A 1 97 ? 7.984 -12.293 -6.544 1.00 92.75 97 SER A C 1
ATOM 761 O O . SER A 1 97 ? 8.946 -12.786 -7.121 1.00 92.75 97 SER A O 1
ATOM 763 N N . GLU A 1 98 ? 6.981 -11.716 -7.205 1.00 91.62 98 GLU A N 1
ATOM 764 C CA . GLU A 1 98 ? 6.918 -11.637 -8.666 1.00 91.62 98 GLU A CA 1
ATOM 765 C C . GLU A 1 98 ? 8.033 -10.738 -9.215 1.00 91.62 98 GLU A C 1
ATOM 767 O O . GLU A 1 98 ? 8.746 -11.120 -10.143 1.00 91.62 98 GLU A O 1
ATOM 772 N N . TYR A 1 99 ? 8.274 -9.590 -8.580 1.00 90.44 99 TYR A N 1
ATOM 773 C CA . TYR A 1 99 ? 9.379 -8.718 -8.956 1.00 90.44 99 TYR A CA 1
ATOM 774 C C . TYR A 1 99 ? 10.742 -9.378 -8.715 1.00 90.44 99 TYR A C 1
ATOM 776 O O . TYR A 1 99 ? 11.591 -9.315 -9.598 1.00 90.44 99 TYR A O 1
ATOM 784 N N . SER A 1 100 ? 10.955 -10.077 -7.595 1.00 88.88 100 SER A N 1
ATOM 785 C CA . SER A 1 100 ? 12.207 -10.798 -7.324 1.00 88.88 100 SER A CA 1
ATOM 786 C C . SER A 1 100 ? 12.474 -11.917 -8.334 1.00 88.88 100 SER A C 1
ATOM 788 O O . SER A 1 100 ? 13.630 -12.179 -8.642 1.00 88.88 100 SER A O 1
ATOM 790 N N . THR A 1 101 ? 11.436 -12.572 -8.874 1.00 87.75 101 THR A N 1
ATOM 791 C CA . THR A 1 101 ? 11.622 -13.604 -9.914 1.00 87.75 101 THR A CA 1
ATOM 792 C C . THR A 1 101 ? 12.054 -13.032 -11.262 1.00 87.75 101 THR A C 1
ATOM 794 O O . THR A 1 101 ? 12.774 -13.691 -12.008 1.00 87.75 101 THR A O 1
ATOM 797 N N . ILE A 1 102 ? 11.630 -11.807 -11.575 1.00 83.94 102 ILE A N 1
ATOM 798 C CA . ILE A 1 102 ? 11.927 -11.138 -12.848 1.00 83.94 102 ILE A CA 1
ATOM 799 C C . ILE A 1 102 ? 13.232 -10.331 -12.741 1.00 83.94 102 ILE A C 1
ATOM 801 O O . ILE A 1 102 ? 14.018 -10.240 -13.687 1.00 83.94 102 ILE A O 1
ATOM 805 N N . SER A 1 103 ? 13.496 -9.766 -11.565 1.00 80.12 103 SER A N 1
ATOM 806 C CA . SER A 1 103 ? 14.679 -8.972 -11.270 1.00 80.12 103 SER A CA 1
ATOM 807 C C . SER A 1 103 ? 15.907 -9.857 -11.056 1.00 80.12 103 SER A C 1
ATOM 809 O O . SER A 1 103 ? 16.025 -10.577 -10.071 1.00 80.12 103 SER A O 1
ATOM 811 N N . ARG A 1 104 ? 16.883 -9.762 -11.966 1.00 68.25 104 ARG A N 1
ATOM 812 C CA . ARG A 1 104 ? 18.112 -10.578 -11.926 1.00 68.25 104 ARG A CA 1
ATOM 813 C C . ARG A 1 104 ? 19.149 -10.140 -10.880 1.00 68.25 104 ARG A C 1
ATOM 815 O O . ARG A 1 104 ? 20.102 -10.874 -10.643 1.00 68.25 104 ARG A O 1
ATOM 822 N N . THR A 1 105 ? 18.994 -8.969 -10.254 1.00 65.56 105 THR A N 1
ATOM 823 C CA . THR A 1 105 ? 19.926 -8.459 -9.230 1.00 65.56 105 THR A CA 1
ATOM 824 C C . THR A 1 105 ? 19.181 -7.651 -8.168 1.00 65.56 105 THR A C 1
ATOM 826 O O . THR A 1 105 ? 18.732 -6.533 -8.420 1.00 65.56 105 THR A O 1
ATOM 829 N N . SER A 1 106 ? 19.065 -8.213 -6.963 1.00 70.31 106 SER A N 1
ATOM 830 C CA . SER A 1 106 ? 18.554 -7.495 -5.791 1.00 70.31 106 SER A CA 1
ATOM 831 C C . SER A 1 106 ? 19.698 -6.755 -5.092 1.00 70.31 106 SER A C 1
ATOM 833 O O . SER A 1 106 ? 20.744 -7.338 -4.811 1.00 70.31 106 SER A O 1
ATOM 835 N N . SER A 1 107 ? 19.514 -5.456 -4.846 1.00 83.56 107 SER A N 1
ATOM 836 C CA . SER A 1 107 ? 20.429 -4.647 -4.030 1.00 83.56 107 SER A CA 1
ATOM 837 C C . SER A 1 107 ? 20.162 -4.895 -2.543 1.00 83.56 107 SER A C 1
ATOM 839 O O . SER A 1 107 ? 19.023 -5.151 -2.153 1.00 83.56 107 SER A O 1
ATOM 841 N N . GLN A 1 108 ? 21.180 -4.742 -1.690 1.00 87.38 108 GLN A N 1
ATOM 842 C CA . GLN A 1 108 ? 21.016 -4.791 -0.232 1.00 87.38 108 GLN A CA 1
ATOM 843 C C . GLN A 1 108 ? 19.947 -3.799 0.262 1.00 87.38 108 GLN A C 1
ATOM 845 O O . GLN A 1 108 ? 19.156 -4.137 1.141 1.00 87.38 108 GLN A O 1
ATOM 850 N N . GLU A 1 109 ? 19.884 -2.605 -0.335 1.00 88.75 109 GLU A N 1
ATOM 851 C CA . GLU A 1 109 ? 18.863 -1.597 -0.015 1.00 88.75 109 GLU A CA 1
ATOM 852 C C . GLU A 1 109 ? 17.449 -2.079 -0.370 1.00 88.75 109 GLU A C 1
ATOM 854 O O . GLU A 1 109 ? 16.513 -1.866 0.401 1.00 88.75 109 GLU A O 1
ATOM 859 N N . MET A 1 110 ? 17.300 -2.787 -1.497 1.00 89.88 110 MET A N 1
ATOM 860 C CA . MET A 1 110 ? 16.027 -3.383 -1.918 1.00 89.88 110 MET A CA 1
ATOM 861 C C . MET A 1 110 ? 15.589 -4.457 -0.921 1.00 89.88 110 MET A C 1
ATOM 863 O O . MET A 1 110 ? 14.470 -4.408 -0.421 1.00 89.88 110 MET A O 1
ATOM 867 N N . GLY A 1 111 ? 16.496 -5.370 -0.556 1.00 92.06 111 GLY A N 1
ATOM 868 C CA . GLY A 1 111 ? 16.210 -6.422 0.421 1.00 92.06 111 GLY A CA 1
ATOM 869 C C . GLY A 1 111 ? 15.843 -5.874 1.805 1.00 92.06 111 GLY A C 1
ATOM 870 O O . GLY A 1 111 ? 14.958 -6.409 2.474 1.00 92.06 111 GLY A O 1
ATOM 871 N N . GLN A 1 112 ? 16.463 -4.769 2.234 1.00 94.25 112 GLN A N 1
ATOM 872 C CA . GLN A 1 112 ? 16.087 -4.099 3.481 1.00 94.25 112 GLN A CA 1
ATOM 873 C C . GLN A 1 112 ? 14.694 -3.458 3.390 1.00 94.25 112 GLN A C 1
ATOM 875 O O . GLN A 1 112 ? 13.902 -3.600 4.323 1.00 94.25 112 GLN A O 1
ATOM 880 N N . ALA A 1 113 ? 14.372 -2.792 2.278 1.00 91.12 113 ALA A N 1
ATOM 881 C CA . ALA A 1 113 ? 13.052 -2.202 2.057 1.00 91.12 113 ALA A CA 1
ATOM 882 C C . ALA A 1 113 ? 11.944 -3.272 1.980 1.00 91.12 113 ALA A C 1
ATOM 884 O O . ALA A 1 113 ? 10.886 -3.106 2.589 1.00 91.12 113 ALA A O 1
ATOM 885 N N . GLU A 1 114 ? 12.200 -4.399 1.306 1.00 95.19 114 GLU A N 1
ATOM 886 C CA . GLU A 1 114 ? 11.300 -5.560 1.259 1.00 95.19 114 GLU A CA 1
ATOM 887 C C . GLU A 1 114 ? 11.035 -6.115 2.662 1.00 95.19 114 GLU A C 1
ATOM 889 O O . GLU A 1 114 ? 9.881 -6.334 3.039 1.00 95.19 114 GLU A O 1
ATOM 894 N N . LYS A 1 115 ? 12.093 -6.293 3.462 1.00 96.56 115 LYS A N 1
ATOM 895 C CA . LYS A 1 115 ? 11.986 -6.774 4.842 1.00 96.56 115 LYS A CA 1
ATOM 896 C C . LYS A 1 115 ? 11.127 -5.843 5.701 1.00 96.56 115 LYS A C 1
ATOM 898 O O . LYS A 1 115 ? 10.171 -6.309 6.316 1.00 96.56 115 LYS A O 1
ATOM 903 N N . LEU A 1 116 ? 11.424 -4.542 5.705 1.00 97.06 116 LEU A N 1
ATOM 904 C CA . LEU A 1 116 ? 10.676 -3.546 6.484 1.00 97.06 116 LEU A CA 1
ATOM 905 C C . LEU A 1 116 ? 9.200 -3.472 6.065 1.00 97.06 116 LEU A C 1
ATOM 907 O O . LEU A 1 116 ? 8.312 -3.347 6.913 1.00 97.06 116 LEU A O 1
ATOM 911 N N . LEU A 1 117 ? 8.919 -3.597 4.763 1.00 97.06 117 LEU A N 1
ATOM 912 C CA . LEU A 1 117 ? 7.554 -3.684 4.250 1.00 97.06 117 LEU A CA 1
ATOM 913 C C . LEU A 1 117 ? 6.828 -4.921 4.795 1.00 97.06 117 LEU A C 1
ATOM 915 O O . LEU A 1 117 ? 5.698 -4.802 5.274 1.00 97.06 117 LEU A O 1
ATOM 919 N N . MET A 1 118 ? 7.456 -6.099 4.730 1.00 98.12 118 MET A N 1
ATOM 920 C CA . MET A 1 118 ? 6.845 -7.350 5.194 1.00 98.12 118 MET A CA 1
ATOM 921 C C . MET A 1 118 ? 6.625 -7.366 6.708 1.00 98.12 118 MET A C 1
ATOM 923 O O . MET A 1 118 ? 5.558 -7.787 7.158 1.00 98.12 118 MET A O 1
ATOM 927 N N . GLU A 1 119 ? 7.583 -6.859 7.486 1.00 98.25 119 GLU A N 1
ATOM 928 C CA . GLU A 1 119 ? 7.448 -6.694 8.937 1.00 98.25 119 GLU A CA 1
ATOM 929 C C . GLU A 1 119 ? 6.241 -5.815 9.274 1.00 98.25 119 GLU A C 1
ATOM 931 O O . GLU A 1 119 ? 5.374 -6.228 10.048 1.00 98.25 119 GLU A O 1
ATOM 936 N N . LYS A 1 120 ? 6.107 -4.654 8.619 1.00 97.81 120 LYS A N 1
ATOM 937 C CA . LYS A 1 120 ? 4.970 -3.758 8.864 1.00 97.81 120 LYS A CA 1
ATOM 938 C C . LYS A 1 120 ? 3.636 -4.314 8.371 1.00 97.81 120 LYS A C 1
ATOM 940 O O . LYS A 1 120 ? 2.622 -4.080 9.024 1.00 97.81 120 LYS A O 1
ATOM 945 N N . CYS A 1 121 ? 3.604 -5.088 7.285 1.00 98.31 121 CYS A N 1
ATOM 946 C CA . CYS A 1 121 ? 2.391 -5.802 6.862 1.00 98.31 121 CYS A CA 1
ATOM 947 C C . CYS A 1 121 ? 1.922 -6.812 7.923 1.00 98.31 121 CYS A C 1
ATOM 949 O O . CYS A 1 121 ? 0.730 -6.887 8.241 1.00 98.31 121 CYS A O 1
ATOM 951 N N . SER A 1 122 ? 2.866 -7.563 8.499 1.00 98.12 122 SER A N 1
ATOM 952 C CA . SER A 1 122 ? 2.588 -8.510 9.580 1.00 98.12 122 SER A CA 1
ATOM 953 C C . SER A 1 122 ? 2.107 -7.796 10.843 1.00 98.12 122 SER A C 1
ATOM 955 O O . SER A 1 122 ? 1.114 -8.204 11.443 1.00 98.12 122 SER A O 1
ATOM 957 N N . GLU A 1 123 ? 2.774 -6.707 11.227 1.00 98.38 123 GLU A N 1
ATOM 958 C CA . GLU A 1 123 ? 2.401 -5.890 12.382 1.00 98.38 123 GLU A CA 1
ATOM 959 C C . GLU A 1 123 ? 0.995 -5.303 12.230 1.00 98.38 123 GLU A C 1
ATOM 961 O O . GLU A 1 123 ? 0.181 -5.441 13.144 1.00 98.38 123 GLU A O 1
ATOM 966 N N . LEU A 1 124 ? 0.673 -4.736 11.058 1.00 98.25 124 LEU A N 1
ATOM 967 C CA . LEU A 1 124 ? -0.655 -4.201 10.757 1.00 98.25 124 LEU A CA 1
ATOM 968 C C . LEU A 1 124 ? -1.734 -5.287 10.869 1.00 98.25 124 LEU A C 1
ATOM 970 O O . LEU A 1 124 ? -2.788 -5.062 11.465 1.00 98.25 124 LEU A O 1
ATOM 974 N N . SER A 1 125 ? -1.483 -6.473 10.313 1.00 97.88 125 SER A N 1
ATOM 975 C CA . SER A 1 125 ? -2.428 -7.594 10.387 1.00 97.88 125 SER A CA 1
ATOM 976 C C . SER A 1 125 ? -2.670 -8.017 11.840 1.00 97.88 125 SER A C 1
ATOM 978 O O . SER A 1 125 ? -3.822 -8.111 12.257 1.00 97.88 125 SER A O 1
ATOM 980 N N . ALA A 1 126 ? -1.605 -8.149 12.636 1.00 98.00 126 ALA A N 1
ATOM 981 C CA . ALA A 1 126 ? -1.693 -8.538 14.041 1.00 98.00 126 ALA A CA 1
ATOM 982 C C . ALA A 1 126 ? -2.394 -7.486 14.917 1.00 98.00 126 ALA A C 1
ATOM 984 O O . ALA A 1 126 ? -3.240 -7.825 15.742 1.00 98.00 126 ALA A O 1
ATOM 985 N N . VAL A 1 127 ? -2.076 -6.193 14.762 1.00 97.50 127 VAL A N 1
ATOM 986 C CA . VAL A 1 127 ? -2.730 -5.143 15.563 1.00 97.50 127 VAL A CA 1
ATOM 987 C C . VAL A 1 127 ? -4.206 -4.997 15.198 1.00 97.50 127 VAL A C 1
ATOM 989 O O . VAL A 1 127 ? -5.037 -4.852 16.091 1.00 97.50 127 VAL A O 1
ATOM 992 N N . THR A 1 128 ? -4.551 -5.104 13.912 1.00 97.81 128 THR A N 1
ATOM 993 C CA . THR A 1 128 ? -5.949 -5.015 13.460 1.00 97.81 128 THR A CA 1
ATOM 994 C C . THR A 1 128 ? -6.776 -6.238 13.851 1.00 97.81 128 THR A C 1
ATOM 996 O O . THR A 1 128 ? -7.967 -6.085 14.102 1.00 97.81 128 THR A O 1
ATOM 999 N N . GLU A 1 129 ? -6.163 -7.420 13.962 1.00 97.69 129 GLU A N 1
ATOM 1000 C CA . GLU A 1 129 ? -6.804 -8.619 14.516 1.00 97.69 129 GLU A CA 1
ATOM 1001 C C . GLU A 1 129 ? -7.146 -8.431 15.996 1.00 97.69 129 GLU A C 1
ATOM 1003 O O . GLU A 1 129 ? -8.283 -8.668 16.403 1.00 97.69 129 GLU A O 1
ATOM 1008 N N . ARG A 1 130 ? -6.195 -7.919 16.793 1.00 96.44 130 ARG A N 1
ATOM 1009 C CA . ARG A 1 130 ? -6.430 -7.614 18.213 1.00 96.44 130 ARG A CA 1
ATOM 1010 C C . ARG A 1 130 ? -7.598 -6.649 18.403 1.00 96.44 130 ARG A C 1
ATOM 1012 O O . ARG A 1 130 ? -8.400 -6.861 19.305 1.00 96.44 130 ARG A O 1
ATOM 1019 N N . CYS A 1 131 ? -7.745 -5.641 17.538 1.00 96.19 131 CYS A N 1
ATOM 1020 C CA . CYS A 1 131 ? -8.878 -4.710 17.602 1.00 96.19 131 CYS A CA 1
ATOM 1021 C C . CYS A 1 131 ? -10.247 -5.398 17.472 1.00 96.19 131 CYS A C 1
ATOM 1023 O O . CYS A 1 131 ? -11.232 -4.854 17.953 1.00 96.19 131 CYS A O 1
ATOM 1025 N N . LEU A 1 132 ? -10.346 -6.572 16.836 1.00 94.88 132 LEU A N 1
ATOM 1026 C CA . LEU A 1 132 ? -11.622 -7.292 16.722 1.00 94.88 132 LEU A CA 1
ATOM 1027 C C . LEU A 1 132 ? -12.081 -7.906 18.046 1.00 94.88 132 LEU A C 1
ATOM 1029 O O . LEU A 1 132 ? -13.267 -8.174 18.207 1.00 94.88 132 LEU A O 1
ATOM 1033 N N . GLN A 1 133 ? -11.147 -8.149 18.964 1.00 93.38 133 GLN A N 1
ATOM 1034 C CA . GLN A 1 133 ? -11.398 -8.813 20.244 1.00 93.38 133 GLN A CA 1
ATOM 1035 C C . GLN A 1 133 ? -11.592 -7.816 21.396 1.00 93.38 133 GLN A C 1
ATOM 1037 O O . GLN A 1 133 ? -11.902 -8.216 22.515 1.00 93.38 133 GLN A O 1
ATOM 1042 N N . VAL A 1 134 ? -11.386 -6.519 21.150 1.00 93.94 134 VAL A N 1
ATOM 1043 C CA . VAL A 1 134 ? -11.490 -5.475 22.173 1.00 93.94 134 VAL A CA 1
ATOM 1044 C C . VAL A 1 134 ? -12.910 -4.919 22.206 1.00 93.94 134 VAL A C 1
ATOM 1046 O O . VAL A 1 134 ? -13.348 -4.259 21.271 1.00 93.94 134 VAL A O 1
ATOM 1049 N N . GLU A 1 135 ? -13.604 -5.125 23.323 1.00 90.69 135 GLU A N 1
ATOM 1050 C CA . GLU A 1 135 ? -14.945 -4.566 23.559 1.00 90.69 135 GLU A CA 1
ATOM 1051 C C . GLU A 1 135 ? -14.903 -3.128 24.105 1.00 90.69 135 GLU A C 1
ATOM 1053 O O . GLU A 1 135 ? -15.864 -2.371 23.991 1.00 90.69 135 GLU A O 1
ATOM 1058 N N . ASN A 1 136 ? -13.778 -2.726 24.705 1.00 93.12 136 ASN A N 1
ATOM 1059 C CA . ASN A 1 136 ? -13.634 -1.417 25.332 1.00 93.12 136 ASN A CA 1
ATOM 1060 C C . ASN A 1 136 ? -13.357 -0.316 24.291 1.00 93.12 136 ASN A C 1
ATOM 1062 O O . ASN A 1 136 ? -12.267 -0.233 23.720 1.00 93.12 136 ASN A O 1
ATOM 1066 N N . GLU A 1 137 ? -14.321 0.586 24.109 1.00 90.00 137 GLU A N 1
ATOM 1067 C CA . GLU A 1 137 ? -14.250 1.685 23.138 1.00 90.00 137 GLU A CA 1
ATOM 1068 C C . GLU A 1 137 ? -13.084 2.659 23.391 1.00 90.00 137 GLU A C 1
ATOM 1070 O O . GLU A 1 137 ? -12.436 3.121 22.449 1.00 90.00 137 GLU A O 1
ATOM 1075 N N . HIS A 1 138 ? -12.745 2.934 24.655 1.00 89.88 138 HIS A N 1
ATOM 1076 C CA . HIS A 1 138 ? -11.605 3.792 24.992 1.00 89.88 138 HIS A CA 1
ATOM 1077 C C . HIS A 1 138 ? -10.276 3.155 24.558 1.00 89.88 138 HIS A C 1
ATOM 1079 O O . HIS A 1 138 ? -9.387 3.838 24.042 1.00 89.88 138 HIS A O 1
ATOM 1085 N N . VAL A 1 139 ? -10.147 1.834 24.716 1.00 92.38 139 VAL A N 1
ATOM 1086 C CA . VAL A 1 139 ? -8.979 1.087 24.228 1.00 92.38 139 VAL A CA 1
ATOM 10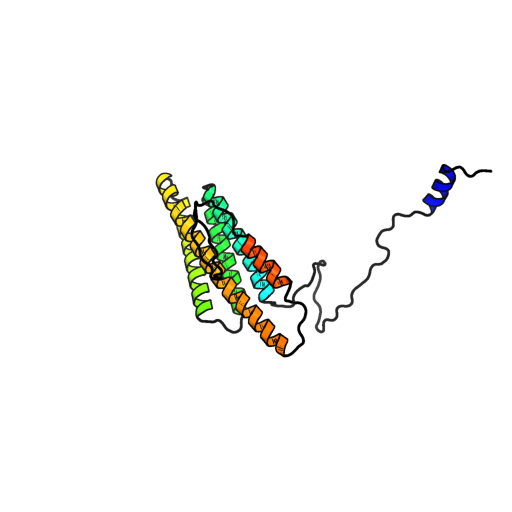87 C C . VAL A 1 139 ? -8.935 1.111 22.700 1.00 92.38 139 VAL A C 1
ATOM 1089 O O . VAL A 1 139 ? -7.883 1.418 22.142 1.00 92.38 139 VAL A O 1
ATOM 1092 N N . LEU A 1 140 ? -10.065 0.897 22.014 1.00 92.00 140 LEU A N 1
ATOM 1093 C CA . LEU A 1 140 ? -10.141 0.987 20.548 1.00 92.00 140 LEU A CA 1
ATOM 1094 C C . LEU A 1 140 ? -9.728 2.363 20.016 1.00 92.00 140 LEU A C 1
ATOM 1096 O O . LEU A 1 140 ? -9.036 2.443 19.001 1.00 92.00 140 LEU A O 1
ATOM 1100 N N . LYS A 1 141 ? -10.086 3.446 20.711 1.00 89.75 141 LYS A N 1
ATOM 1101 C CA . LYS A 1 141 ? -9.673 4.804 20.337 1.00 89.75 141 LYS A CA 1
ATOM 1102 C C . LYS A 1 141 ? -8.152 4.984 20.400 1.00 89.75 141 LYS A C 1
ATOM 1104 O O . LYS A 1 141 ? -7.575 5.565 19.486 1.00 89.75 141 LYS A O 1
ATOM 1109 N N . SER A 1 142 ? -7.500 4.441 21.430 1.00 90.69 142 SER A N 1
ATOM 1110 C CA . SER A 1 142 ? -6.031 4.413 21.525 1.00 90.69 142 SER A CA 1
ATOM 1111 C C . SER A 1 142 ? -5.410 3.533 20.429 1.00 90.69 142 SER A C 1
ATOM 1113 O O . SER A 1 142 ? -4.465 3.933 19.747 1.00 90.69 142 SER A O 1
ATOM 1115 N N . MET A 1 143 ? -6.002 2.363 20.169 1.00 94.12 143 MET A N 1
ATOM 1116 C CA . MET A 1 143 ? -5.551 1.468 19.101 1.00 94.12 143 MET A CA 1
ATOM 1117 C C . MET A 1 143 ? -5.709 2.080 17.705 1.00 94.12 143 MET A C 1
ATOM 1119 O O . MET A 1 143 ? -4.894 1.792 16.835 1.00 94.12 143 MET A O 1
ATOM 1123 N N . LYS A 1 144 ? -6.703 2.947 17.476 1.00 94.38 144 LYS A N 1
ATOM 1124 C CA . LYS A 1 144 ? -6.889 3.666 16.205 1.00 94.38 144 LYS A CA 1
ATOM 1125 C C . LYS A 1 144 ? -5.670 4.502 15.841 1.00 94.38 144 LYS A C 1
ATOM 1127 O O . LYS A 1 144 ? -5.223 4.409 14.702 1.00 94.38 144 LYS A O 1
ATOM 1132 N N . ALA A 1 145 ? -5.101 5.230 16.800 1.00 92.12 145 ALA A N 1
ATOM 1133 C CA . ALA A 1 145 ? -3.870 5.988 16.589 1.00 92.12 145 ALA A CA 1
ATOM 1134 C C . ALA A 1 145 ? -2.690 5.059 16.248 1.00 92.12 145 ALA A C 1
ATOM 1136 O O . ALA A 1 145 ? -2.007 5.271 15.251 1.00 92.12 145 ALA A O 1
ATOM 1137 N N . CYS A 1 146 ? -2.518 3.961 16.994 1.00 94.69 146 CYS A N 1
ATOM 1138 C CA . CYS A 1 146 ? -1.476 2.961 16.725 1.00 94.69 146 CYS A CA 1
ATOM 1139 C C . CYS A 1 146 ? -1.613 2.315 15.330 1.00 94.69 146 CYS A C 1
ATOM 1141 O O . CYS A 1 146 ? -0.630 2.148 14.606 1.00 94.69 146 CYS A O 1
ATOM 1143 N N . VAL A 1 147 ? -2.836 1.977 14.914 1.00 96.38 147 VAL A N 1
ATOM 1144 C CA . VAL A 1 147 ? -3.120 1.407 13.587 1.00 96.38 147 VAL A CA 1
ATOM 1145 C C . VAL A 1 147 ? -2.892 2.451 12.488 1.00 96.38 147 VAL A C 1
ATOM 1147 O O . VAL A 1 147 ? -2.354 2.104 11.439 1.00 96.38 147 VAL A O 1
ATOM 1150 N N . SER A 1 148 ? -3.259 3.716 12.728 1.00 96.12 148 SER A N 1
ATOM 1151 C CA . SER A 1 148 ? -3.025 4.854 11.822 1.00 96.12 148 SER A CA 1
ATOM 1152 C C . SER A 1 148 ? -1.527 5.069 11.579 1.00 96.12 148 SER A C 1
ATOM 1154 O O . SER A 1 148 ? -1.078 5.138 10.431 1.00 96.12 148 SER A O 1
ATOM 1156 N N . GLU A 1 149 ? -0.731 5.061 12.649 1.00 95.38 149 GLU A N 1
ATOM 1157 C CA . GLU A 1 149 ? 0.728 5.156 12.587 1.00 95.38 149 GLU A CA 1
ATOM 1158 C C . GLU A 1 149 ? 1.335 3.958 11.844 1.00 95.38 149 GLU A C 1
ATOM 1160 O O . GLU A 1 149 ? 2.080 4.139 10.881 1.00 95.38 149 GLU A O 1
ATOM 1165 N N . THR A 1 150 ? 0.936 2.732 12.203 1.00 96.50 150 THR A N 1
ATOM 1166 C CA . THR A 1 150 ? 1.413 1.504 11.543 1.00 96.50 150 THR A CA 1
ATOM 1167 C C . THR A 1 150 ? 1.118 1.523 10.041 1.00 96.50 150 THR A C 1
ATOM 1169 O O . THR A 1 150 ? 1.983 1.189 9.229 1.00 96.50 150 THR A O 1
ATOM 1172 N N . LEU A 1 151 ? -0.093 1.940 9.653 1.00 96.12 151 LEU A N 1
ATOM 1173 C CA . LEU A 1 151 ? -0.507 2.060 8.255 1.00 96.12 151 LEU A CA 1
ATOM 1174 C C . LEU A 1 151 ? 0.310 3.123 7.508 1.00 96.12 151 LEU A C 1
ATOM 1176 O O . LEU A 1 151 ? 0.694 2.905 6.357 1.00 96.12 151 LEU A O 1
ATOM 1180 N N . SER A 1 152 ? 0.600 4.246 8.163 1.00 93.62 152 SER A N 1
ATOM 1181 C CA . SER A 1 152 ? 1.411 5.330 7.605 1.00 93.62 152 SER A CA 1
ATOM 1182 C C . SER A 1 152 ? 2.851 4.878 7.363 1.00 93.62 152 SER A C 1
ATOM 1184 O O . SER A 1 152 ? 3.367 5.039 6.255 1.00 93.62 152 SER A O 1
ATOM 1186 N N . THR A 1 153 ? 3.475 4.224 8.347 1.00 94.25 153 THR A N 1
ATOM 1187 C CA . THR A 1 153 ? 4.821 3.648 8.214 1.00 94.25 153 THR A CA 1
ATOM 1188 C C . THR A 1 153 ? 4.874 2.556 7.143 1.00 94.25 153 THR A C 1
ATOM 1190 O O . THR A 1 153 ? 5.821 2.501 6.361 1.00 94.25 153 THR A O 1
ATOM 1193 N N . LEU A 1 154 ? 3.845 1.706 7.042 1.00 96.06 154 LEU A N 1
ATOM 1194 C CA . LEU A 1 154 ? 3.742 0.712 5.968 1.00 96.06 154 LEU A CA 1
ATOM 1195 C C . LEU A 1 154 ? 3.707 1.394 4.595 1.00 96.06 154 LEU A C 1
ATOM 1197 O O . LEU A 1 154 ? 4.441 0.993 3.694 1.00 96.06 154 LEU A O 1
ATOM 1201 N N . GLY A 1 155 ? 2.899 2.449 4.446 1.00 93.12 155 GLY A N 1
ATOM 1202 C CA . GLY A 1 155 ? 2.831 3.244 3.221 1.00 93.12 155 GLY A CA 1
ATOM 1203 C C . GLY A 1 155 ? 4.174 3.869 2.833 1.00 93.12 155 GLY A C 1
ATOM 1204 O O . GLY A 1 155 ? 4.522 3.874 1.652 1.00 93.12 155 GLY A O 1
ATOM 1205 N N . GLN A 1 156 ? 4.954 4.331 3.813 1.00 92.56 156 GLN A N 1
ATOM 1206 C CA . GLN A 1 156 ? 6.308 4.852 3.597 1.00 92.56 156 GLN A CA 1
ATOM 1207 C C . GLN A 1 156 ? 7.273 3.768 3.103 1.00 92.56 156 GLN A C 1
ATOM 1209 O O . GLN A 1 156 ? 7.908 3.962 2.067 1.00 92.56 156 GLN A O 1
ATOM 1214 N N . HIS A 1 157 ? 7.346 2.614 3.779 1.00 93.81 157 HIS A N 1
ATOM 1215 C CA . HIS A 1 157 ? 8.211 1.506 3.349 1.00 93.81 157 HIS A CA 1
ATOM 1216 C C . HIS A 1 157 ? 7.825 0.977 1.967 1.00 93.81 157 HIS A C 1
ATOM 1218 O O . HIS A 1 157 ? 8.689 0.719 1.132 1.00 93.81 157 HIS A O 1
ATOM 1224 N N . PHE A 1 158 ? 6.523 0.859 1.699 1.00 96.62 158 PHE A N 1
ATOM 1225 C CA . PHE A 1 158 ? 6.027 0.469 0.385 1.00 96.62 158 PHE A CA 1
ATOM 1226 C C . PHE A 1 158 ? 6.440 1.477 -0.696 1.00 96.62 158 PHE A C 1
ATOM 1228 O O . PHE A 1 158 ? 6.925 1.084 -1.756 1.00 96.62 158 PHE A O 1
ATOM 1235 N N . GLY A 1 159 ? 6.278 2.774 -0.425 1.00 90.88 159 GLY A N 1
ATOM 1236 C CA . GLY A 1 159 ? 6.675 3.835 -1.343 1.00 90.88 159 GLY A CA 1
ATOM 1237 C C . GLY A 1 159 ? 8.173 3.830 -1.643 1.00 90.88 159 GLY A C 1
ATOM 1238 O O . GLY A 1 159 ? 8.553 3.923 -2.806 1.00 90.88 159 GLY A O 1
ATOM 1239 N N . GLN A 1 160 ? 9.006 3.647 -0.616 1.00 91.00 160 GLN A N 1
ATOM 1240 C CA . GLN A 1 160 ? 10.457 3.530 -0.762 1.00 91.00 160 GLN A CA 1
ATOM 1241 C C . GLN A 1 160 ? 10.846 2.321 -1.621 1.00 91.00 160 GLN A C 1
ATOM 1243 O O . GLN A 1 160 ? 11.654 2.456 -2.538 1.00 91.00 160 GLN A O 1
ATOM 1248 N N . LEU A 1 161 ? 10.252 1.151 -1.362 1.00 92.75 161 LEU A N 1
ATOM 1249 C CA . LEU A 1 161 ? 10.502 -0.048 -2.160 1.00 92.75 161 LEU A CA 1
ATOM 1250 C C . LEU A 1 161 ? 10.124 0.174 -3.630 1.00 92.75 161 LEU A C 1
ATOM 1252 O O . LEU A 1 161 ? 10.896 -0.151 -4.530 1.00 92.75 161 LEU A O 1
ATOM 1256 N N . LEU A 1 162 ? 8.944 0.750 -3.872 1.00 92.88 162 LEU A N 1
ATOM 1257 C CA . LEU A 1 162 ? 8.463 1.019 -5.222 1.00 92.88 162 LEU A CA 1
ATOM 1258 C C . LEU A 1 162 ? 9.357 2.035 -5.947 1.00 92.88 162 LEU A C 1
ATOM 1260 O O . LEU A 1 162 ? 9.633 1.859 -7.129 1.00 92.88 162 LEU A O 1
ATOM 1264 N N . GLU A 1 163 ? 9.831 3.076 -5.261 1.00 89.81 163 GLU A N 1
ATOM 1265 C CA . GLU A 1 163 ? 10.755 4.063 -5.827 1.00 89.81 163 GLU A CA 1
ATOM 1266 C C . GLU A 1 163 ? 12.096 3.433 -6.215 1.00 89.81 163 GLU A C 1
ATOM 1268 O O . GLU A 1 163 ? 12.564 3.654 -7.334 1.00 89.81 163 GLU A O 1
ATOM 1273 N N . LEU A 1 164 ? 12.682 2.607 -5.343 1.00 89.00 164 LEU A N 1
ATOM 1274 C CA . LEU A 1 164 ? 13.917 1.876 -5.638 1.00 89.00 164 LEU A CA 1
ATOM 1275 C C . LEU A 1 164 ? 13.737 0.956 -6.851 1.00 89.00 164 LEU A C 1
ATOM 1277 O O . LEU A 1 164 ? 14.570 0.955 -7.760 1.00 89.00 164 LEU A O 1
ATOM 1281 N N . ALA A 1 165 ? 12.637 0.198 -6.887 1.00 90.25 165 ALA A N 1
ATOM 1282 C CA . ALA A 1 165 ? 12.341 -0.735 -7.968 1.00 90.25 165 ALA A CA 1
ATOM 1283 C C . ALA A 1 165 ? 12.128 -0.007 -9.303 1.00 90.25 165 ALA A C 1
ATOM 1285 O O . ALA A 1 165 ? 12.786 -0.320 -10.289 1.00 90.25 165 ALA A O 1
ATOM 1286 N N . LEU A 1 166 ? 11.286 1.030 -9.330 1.00 89.31 166 LEU A N 1
ATOM 1287 C CA . LEU A 1 166 ? 11.035 1.813 -10.543 1.00 89.31 166 LEU A CA 1
ATOM 1288 C C . LEU A 1 166 ? 12.292 2.539 -11.036 1.00 89.31 166 LEU A C 1
ATOM 1290 O O . LEU A 1 166 ? 12.535 2.582 -12.239 1.00 89.31 166 LEU A O 1
ATOM 1294 N N . THR A 1 167 ? 13.097 3.099 -10.129 1.00 87.38 167 THR A N 1
ATOM 1295 C CA . THR A 1 167 ? 14.345 3.788 -10.495 1.00 87.38 167 THR A CA 1
ATOM 1296 C C . THR A 1 167 ? 15.308 2.831 -11.183 1.00 87.38 167 THR A C 1
ATOM 1298 O O . THR A 1 167 ? 15.886 3.181 -12.211 1.00 87.38 167 THR A O 1
ATOM 1301 N N . ARG A 1 168 ? 15.434 1.608 -10.659 1.00 86.62 168 ARG A N 1
ATOM 1302 C CA . ARG A 1 168 ? 16.255 0.559 -11.263 1.00 86.62 168 ARG A CA 1
ATOM 1303 C C . ARG A 1 168 ? 15.771 0.202 -12.667 1.00 86.62 168 ARG A C 1
ATOM 1305 O O . ARG A 1 168 ? 16.582 0.192 -13.585 1.00 86.62 168 ARG A O 1
ATOM 1312 N N . GLU A 1 169 ? 14.476 -0.035 -12.855 1.00 86.19 169 GLU A N 1
ATOM 1313 C CA . GLU A 1 169 ? 13.944 -0.407 -14.175 1.00 86.19 169 GLU A CA 1
ATOM 1314 C C . GLU A 1 169 ? 14.101 0.717 -15.211 1.00 86.19 169 GLU A C 1
ATOM 1316 O O . GLU A 1 169 ? 14.440 0.456 -16.366 1.00 86.19 169 GLU A O 1
ATOM 1321 N N . VAL A 1 170 ? 13.951 1.982 -14.802 1.00 83.44 170 VAL A N 1
ATOM 1322 C CA . VAL A 1 170 ? 14.236 3.130 -15.679 1.00 83.44 170 VAL A CA 1
ATOM 1323 C C . VAL A 1 170 ? 15.722 3.194 -16.042 1.00 83.44 170 VAL A C 1
ATOM 1325 O O . VAL A 1 170 ? 16.049 3.408 -17.205 1.00 83.44 170 VAL A O 1
ATOM 1328 N N . GLN A 1 171 ? 16.630 2.976 -15.085 1.00 83.25 171 GLN A N 1
ATOM 1329 C CA . GLN A 1 171 ? 18.075 2.965 -15.347 1.00 83.25 171 GLN A CA 1
ATOM 1330 C C . GLN A 1 171 ? 18.490 1.832 -16.290 1.00 83.25 171 GLN A C 1
ATOM 1332 O O . GLN A 1 171 ? 19.280 2.067 -17.200 1.00 83.25 171 GLN A O 1
ATOM 1337 N N . VAL A 1 172 ? 17.944 0.626 -16.101 1.00 81.50 172 VAL A N 1
ATOM 1338 C CA . VAL A 1 172 ? 18.187 -0.522 -16.990 1.00 81.50 172 VAL A CA 1
ATOM 1339 C C . VAL A 1 172 ? 17.692 -0.216 -18.402 1.00 81.50 172 VAL A C 1
ATOM 1341 O O . VAL A 1 172 ? 18.439 -0.412 -19.356 1.00 81.50 172 VAL A O 1
ATOM 1344 N N . SER A 1 173 ? 16.487 0.347 -18.527 1.00 73.81 173 SER A N 1
ATOM 1345 C CA . SER A 1 173 ? 15.924 0.740 -19.825 1.00 73.81 173 SER A CA 1
ATOM 1346 C C . SER A 1 173 ? 16.802 1.786 -20.527 1.00 73.81 173 SER A C 1
ATOM 1348 O O . SER A 1 173 ? 17.115 1.644 -21.703 1.00 73.81 173 SER A O 1
ATOM 1350 N N . MET A 1 174 ? 17.281 2.802 -19.799 1.00 72.75 174 MET A N 1
ATOM 1351 C CA . MET A 1 174 ? 18.174 3.831 -20.349 1.00 72.75 174 MET A CA 1
ATOM 1352 C C . MET A 1 174 ? 19.552 3.291 -20.756 1.00 72.75 174 MET A C 1
ATOM 1354 O O . MET A 1 174 ? 20.138 3.787 -21.713 1.00 72.75 174 MET A O 1
ATOM 1358 N N . ALA A 1 175 ? 20.084 2.301 -20.032 1.00 67.81 175 ALA A N 1
ATOM 1359 C CA . ALA A 1 175 ? 21.355 1.659 -20.369 1.00 67.81 175 ALA A CA 1
ATOM 1360 C C . ALA A 1 175 ? 21.243 0.737 -21.597 1.00 67.81 175 ALA A C 1
ATOM 1362 O O . ALA A 1 175 ? 22.230 0.524 -22.294 1.00 67.81 175 ALA A O 1
ATOM 1363 N N . GLN A 1 176 ? 20.053 0.204 -21.880 1.00 58.19 176 GLN A N 1
ATOM 1364 C CA . GLN A 1 176 ? 19.776 -0.556 -23.103 1.00 58.19 176 GLN A CA 1
ATOM 1365 C C . GLN A 1 176 ? 19.534 0.372 -24.310 1.00 58.19 176 GLN A C 1
ATOM 1367 O O . GLN A 1 176 ? 20.008 0.086 -25.403 1.00 58.19 176 GLN A O 1
ATOM 1372 N N . GLU A 1 177 ? 18.897 1.534 -24.114 1.00 48.75 177 GLU A N 1
ATOM 1373 C CA . GLU A 1 177 ? 18.700 2.555 -25.165 1.00 48.75 177 GLU A CA 1
ATOM 1374 C C . GLU A 1 177 ? 20.004 3.235 -25.642 1.00 48.75 177 GLU A C 1
ATOM 1376 O O . GLU A 1 177 ? 20.005 3.913 -26.669 1.00 48.75 177 GLU A O 1
ATOM 1381 N N . THR A 1 178 ? 21.139 3.065 -24.947 1.00 41.78 178 THR A N 1
ATOM 1382 C CA . THR A 1 178 ? 22.445 3.505 -25.477 1.00 41.78 178 THR A CA 1
ATOM 1383 C C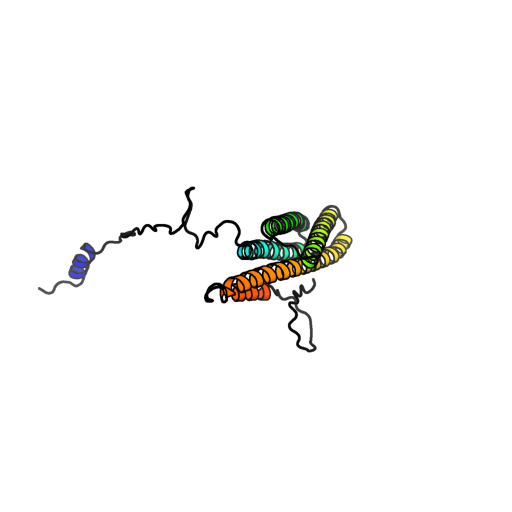 . THR A 1 178 ? 22.996 2.616 -26.597 1.00 41.78 178 THR A C 1
ATOM 1385 O O . THR A 1 178 ? 23.935 3.045 -27.266 1.00 41.78 178 THR A O 1
ATOM 1388 N N . GLU A 1 179 ? 22.409 1.439 -26.851 1.00 46.12 179 GLU A N 1
ATOM 1389 C CA . GLU A 1 179 ? 22.693 0.643 -28.056 1.00 46.12 179 GLU A CA 1
ATOM 1390 C C . GLU A 1 179 ? 21.656 0.839 -29.173 1.00 46.12 179 GLU A C 1
ATOM 1392 O O . GLU A 1 179 ? 22.040 0.722 -30.330 1.00 46.12 179 GLU A O 1
ATOM 1397 N N . ASP A 1 180 ? 20.414 1.252 -28.879 1.00 39.94 180 ASP A N 1
ATOM 1398 C CA . ASP A 1 180 ? 19.399 1.518 -29.910 1.00 39.94 180 ASP A CA 1
ATOM 1399 C C . ASP A 1 180 ? 18.509 2.749 -29.610 1.00 39.94 180 ASP A C 1
ATOM 1401 O O . ASP A 1 180 ? 17.791 2.848 -28.618 1.00 39.94 180 ASP A O 1
ATOM 1405 N N . THR A 1 181 ? 18.582 3.696 -30.545 1.00 39.22 181 THR A N 1
ATOM 1406 C CA . THR A 1 181 ? 17.996 5.044 -30.660 1.00 39.22 181 THR A CA 1
ATOM 1407 C C . THR A 1 181 ? 16.647 5.352 -29.952 1.00 39.22 181 THR A C 1
ATOM 1409 O O . THR A 1 181 ? 15.574 4.901 -30.343 1.00 39.22 181 THR A O 1
ATOM 1412 N N . VAL A 1 182 ? 16.750 6.275 -28.986 1.00 44.75 182 VAL A N 1
ATOM 1413 C CA . VAL A 1 182 ? 15.779 7.072 -28.192 1.00 44.75 182 VAL A CA 1
ATOM 1414 C C . VAL A 1 182 ? 14.495 7.552 -28.907 1.00 44.75 182 VAL A C 1
ATOM 1416 O O . VAL A 1 182 ? 14.569 8.198 -29.953 1.00 44.75 182 VAL A O 1
ATOM 1419 N N . GLY A 1 183 ? 13.320 7.419 -28.255 1.00 37.75 183 GLY A N 1
ATOM 1420 C CA . GLY A 1 183 ? 12.122 8.176 -28.672 1.00 37.75 183 GLY A CA 1
ATOM 1421 C C . GLY A 1 183 ? 10.850 8.174 -27.801 1.00 37.75 183 GLY A C 1
ATOM 1422 O O . GLY A 1 183 ? 10.221 9.223 -27.693 1.00 37.75 183 GLY A O 1
ATOM 1423 N N . VAL A 1 184 ? 10.417 7.066 -27.178 1.00 44.78 184 VAL A N 1
ATOM 1424 C CA . VAL A 1 184 ? 8.969 6.929 -26.838 1.00 44.78 184 VAL A CA 1
ATOM 1425 C C . VAL A 1 184 ? 8.632 6.757 -25.342 1.00 44.78 184 VAL A C 1
ATOM 1427 O O . VAL A 1 184 ? 7.505 7.023 -24.929 1.00 44.78 184 VAL A O 1
ATOM 1430 N N . ILE A 1 185 ? 9.579 6.411 -24.463 1.00 46.19 185 ILE A N 1
ATOM 1431 C CA . ILE A 1 185 ? 9.244 6.022 -23.069 1.00 46.19 185 ILE A CA 1
ATOM 1432 C C . ILE A 1 185 ? 9.096 7.230 -22.110 1.00 46.19 185 ILE A C 1
ATOM 1434 O O . ILE A 1 185 ? 8.506 7.133 -21.027 1.00 46.19 185 ILE A O 1
ATOM 1438 N N . ARG A 1 186 ? 9.554 8.423 -22.517 1.00 38.16 186 ARG A N 1
ATOM 1439 C CA . ARG A 1 186 ? 9.636 9.605 -21.638 1.00 38.16 186 ARG A CA 1
ATOM 1440 C C . ARG A 1 186 ? 8.275 10.196 -21.237 1.00 38.16 186 ARG A C 1
ATOM 1442 O O . ARG A 1 186 ? 8.188 10.813 -20.182 1.00 38.16 186 ARG A O 1
ATOM 1449 N N . GLU A 1 187 ? 7.194 9.997 -21.987 1.00 32.47 187 GLU A N 1
ATOM 1450 C CA . GLU A 1 187 ? 5.896 10.619 -21.651 1.00 32.47 187 GLU A CA 1
ATOM 1451 C C . GLU A 1 187 ? 5.046 9.790 -20.666 1.00 32.47 187 GLU A C 1
ATOM 1453 O O . GLU A 1 187 ? 4.364 10.350 -19.800 1.00 32.47 187 GLU A O 1
ATOM 1458 N N . GLY A 1 188 ? 5.142 8.456 -20.704 1.00 37.19 188 GLY A N 1
ATOM 1459 C CA . GLY A 1 188 ? 4.355 7.564 -19.839 1.00 37.19 188 GLY A CA 1
ATOM 1460 C C . GLY A 1 188 ? 4.816 7.549 -18.374 1.00 37.19 188 GLY A C 1
ATOM 1461 O O . GLY A 1 188 ? 3.998 7.627 -17.449 1.00 37.19 188 GLY A O 1
ATOM 1462 N N . ALA A 1 189 ? 6.133 7.517 -18.146 1.00 40.84 189 ALA A N 1
ATOM 1463 C CA . ALA A 1 189 ? 6.723 7.465 -16.805 1.00 40.84 189 ALA A CA 1
ATOM 1464 C C . ALA A 1 189 ? 6.490 8.764 -16.005 1.00 40.84 189 ALA A C 1
ATOM 1466 O O . ALA A 1 189 ? 6.183 8.734 -14.807 1.00 40.84 189 ALA A O 1
ATOM 1467 N N . PHE A 1 190 ? 6.539 9.922 -16.674 1.00 39.78 190 PHE A N 1
ATOM 1468 C CA . PHE A 1 190 ? 6.276 11.215 -16.039 1.00 39.78 190 PHE A CA 1
ATOM 1469 C C . PHE A 1 190 ? 4.802 11.373 -15.643 1.00 39.78 190 PHE A C 1
ATOM 1471 O O . PHE A 1 190 ? 4.520 11.841 -14.536 1.00 39.78 190 PHE A O 1
ATOM 1478 N N . SER A 1 191 ? 3.870 10.899 -16.475 1.00 34.72 191 SER A N 1
ATOM 1479 C CA . SER A 1 191 ? 2.429 10.970 -16.198 1.00 34.72 191 SER A CA 1
ATOM 1480 C C . SER A 1 191 ? 2.020 10.105 -14.994 1.00 34.72 191 SER A C 1
ATOM 1482 O O . SER A 1 191 ? 1.237 10.539 -14.143 1.00 34.72 191 SER A O 1
ATOM 1484 N N . ASN A 1 192 ? 2.622 8.921 -14.835 1.00 37.41 192 ASN A N 1
ATOM 1485 C CA . ASN A 1 192 ? 2.358 8.038 -13.694 1.00 37.41 192 ASN A CA 1
ATOM 1486 C C . ASN A 1 192 ? 3.022 8.523 -12.396 1.00 37.41 192 ASN A C 1
ATOM 1488 O O . ASN A 1 192 ? 2.371 8.522 -11.349 1.00 37.41 192 ASN A O 1
ATOM 1492 N N . SER A 1 193 ? 4.251 9.053 -12.457 1.00 39.78 193 SER A N 1
ATOM 1493 C CA . SER A 1 193 ? 4.888 9.690 -11.290 1.00 39.78 193 SER A CA 1
ATOM 1494 C C . SER A 1 193 ? 4.115 10.929 -10.806 1.00 39.78 193 SER A C 1
ATOM 1496 O O . SER A 1 193 ? 4.058 11.210 -9.609 1.00 39.78 193 SER A O 1
ATOM 1498 N N . ALA A 1 194 ? 3.474 11.670 -11.718 1.00 35.66 194 ALA A N 1
ATOM 1499 C CA . ALA A 1 194 ? 2.613 12.802 -11.387 1.00 35.66 194 ALA A CA 1
ATOM 1500 C C . ALA A 1 194 ? 1.268 12.354 -10.780 1.00 35.66 194 ALA A C 1
ATOM 1502 O O . ALA A 1 194 ? 0.746 13.026 -9.891 1.00 35.66 194 ALA A O 1
ATOM 1503 N N . ARG A 1 195 ? 0.718 11.203 -11.197 1.00 35.44 195 ARG A N 1
ATOM 1504 C CA . ARG A 1 195 ? -0.489 10.597 -10.597 1.00 35.44 195 ARG A CA 1
ATOM 1505 C C . ARG A 1 195 ? -0.232 10.029 -9.196 1.00 35.44 195 ARG A C 1
ATOM 1507 O O . ARG A 1 195 ? -1.069 10.215 -8.315 1.00 35.44 195 ARG A O 1
ATOM 1514 N N . LEU A 1 196 ? 0.935 9.426 -8.962 1.00 39.66 196 LEU A N 1
ATOM 1515 C CA . LEU A 1 196 ? 1.400 9.022 -7.627 1.00 39.66 196 LEU A CA 1
ATOM 1516 C C . LEU A 1 196 ? 1.633 10.244 -6.722 1.00 39.66 196 LEU A C 1
ATOM 1518 O O . LEU A 1 196 ? 1.196 10.247 -5.576 1.00 39.66 196 LEU A O 1
ATOM 1522 N N . ARG A 1 197 ? 2.186 11.343 -7.256 1.00 37.12 197 ARG A N 1
ATOM 1523 C CA . ARG A 1 197 ? 2.299 12.627 -6.535 1.00 37.12 197 ARG A CA 1
ATOM 1524 C C . ARG A 1 197 ? 0.948 13.297 -6.247 1.00 37.12 197 ARG A C 1
ATOM 1526 O O . ARG A 1 197 ? 0.789 13.891 -5.187 1.00 37.12 197 ARG A O 1
ATOM 1533 N N . LYS A 1 198 ? -0.051 13.158 -7.128 1.00 33.56 198 LYS A N 1
ATOM 1534 C CA . LYS A 1 198 ? -1.443 13.602 -6.888 1.00 33.56 198 LYS A CA 1
ATOM 1535 C C . LYS A 1 198 ? -2.193 12.752 -5.855 1.00 33.56 198 LYS A C 1
ATOM 1537 O O . LYS A 1 198 ? -3.257 13.159 -5.407 1.00 33.56 198 LYS A O 1
ATOM 1542 N N . CYS A 1 199 ? -1.647 11.608 -5.435 1.00 34.47 199 CYS A N 1
ATOM 1543 C CA . CYS A 1 199 ? -2.161 10.848 -4.291 1.00 34.47 199 CYS A CA 1
ATOM 1544 C C . CYS A 1 199 ? -1.746 11.440 -2.931 1.00 34.47 199 CYS A C 1
ATOM 1546 O O . CYS A 1 199 ? -2.025 10.823 -1.905 1.00 34.47 199 CYS A O 1
ATOM 1548 N N . LYS A 1 200 ? -1.145 12.639 -2.920 1.00 35.59 200 LYS A N 1
ATOM 1549 C CA . LYS A 1 200 ? -1.029 13.531 -1.762 1.00 35.59 200 LYS A CA 1
ATOM 1550 C C . LYS A 1 200 ? -2.432 14.011 -1.364 1.00 35.59 200 LYS A C 1
ATOM 1552 O O . LYS A 1 200 ? -2.873 15.089 -1.745 1.00 35.59 200 LYS A O 1
ATOM 1557 N N . MET A 1 201 ? -3.185 13.122 -0.722 1.00 29.75 201 MET A N 1
ATOM 1558 C CA . MET A 1 201 ? -4.522 13.402 -0.208 1.00 29.75 201 MET A CA 1
ATOM 1559 C C . MET A 1 201 ? -4.382 14.364 0.968 1.00 29.75 201 MET A C 1
ATOM 1561 O O . MET A 1 201 ? -3.637 14.097 1.905 1.00 29.75 201 MET A O 1
ATOM 1565 N N . ALA A 1 202 ? -5.085 15.486 0.854 1.00 28.11 202 ALA A N 1
ATOM 1566 C CA . ALA A 1 202 ? -5.158 16.556 1.829 1.00 28.11 202 ALA A CA 1
ATOM 1567 C C . ALA A 1 202 ? -5.650 16.061 3.199 1.00 28.11 202 ALA A C 1
ATOM 1569 O O . ALA A 1 202 ? -6.743 15.501 3.295 1.00 28.11 202 ALA A O 1
ATOM 1570 N N . PHE A 1 203 ? -4.869 16.353 4.236 1.00 26.17 203 PHE A N 1
ATOM 1571 C CA . PHE A 1 203 ? -5.340 16.637 5.589 1.00 26.17 203 PHE A CA 1
ATOM 1572 C C . PHE A 1 203 ? -4.849 18.054 5.949 1.00 26.17 203 PHE A C 1
ATOM 1574 O O . PHE A 1 203 ? -3.823 18.480 5.423 1.00 26.17 203 PHE A O 1
ATOM 1581 N N . PRO A 1 204 ? -5.607 18.865 6.707 1.00 27.92 204 PRO A N 1
ATOM 1582 C CA . PRO A 1 204 ? -5.238 20.251 6.952 1.00 27.92 204 PRO A CA 1
ATOM 1583 C C . PRO A 1 204 ? -4.350 20.345 8.196 1.00 27.92 204 PRO A C 1
ATOM 1585 O O . PRO A 1 204 ? -4.824 20.050 9.287 1.00 27.92 204 PRO A O 1
ATOM 1588 N N . GLU A 1 205 ? -3.122 20.848 8.071 1.00 28.14 205 GLU A N 1
ATOM 1589 C CA . GLU A 1 205 ? -2.435 21.463 9.210 1.00 28.14 205 GLU A CA 1
ATOM 1590 C C . GLU A 1 205 ? -1.876 22.854 8.898 1.00 28.14 205 GLU A C 1
ATOM 1592 O O . GLU A 1 205 ? -1.539 23.239 7.777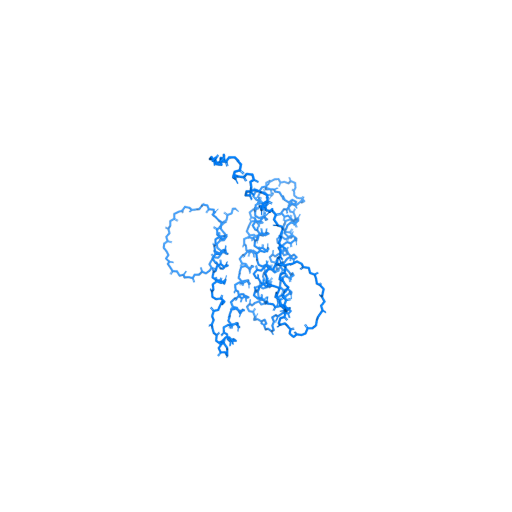 1.00 28.14 205 GLU A O 1
ATOM 1597 N N . THR A 1 206 ? -1.901 23.645 9.960 1.00 27.16 206 THR A N 1
ATOM 1598 C CA . THR A 1 206 ? -1.738 25.085 10.056 1.00 27.16 206 THR A CA 1
ATOM 1599 C C . THR A 1 206 ? -0.279 25.537 9.968 1.00 27.16 206 THR A C 1
ATOM 1601 O O . THR A 1 206 ? 0.525 25.199 10.825 1.00 27.16 206 THR A O 1
ATOM 1604 N N . HIS A 1 207 ? -0.022 26.445 9.022 1.00 27.89 207 HIS A N 1
ATOM 1605 C CA . HIS A 1 207 ? 1.032 27.475 9.007 1.00 27.89 207 HIS A CA 1
ATOM 1606 C C . HIS A 1 207 ? 2.527 27.079 8.926 1.00 27.89 207 HIS A C 1
ATOM 1608 O O . HIS A 1 207 ? 2.933 25.973 9.258 1.00 27.89 207 HIS A O 1
ATOM 1614 N N . PRO A 1 208 ? 3.364 27.978 8.356 1.00 41.75 208 PRO A N 1
ATOM 1615 C CA . PRO A 1 208 ? 4.403 27.577 7.413 1.00 41.75 208 PRO A CA 1
ATOM 1616 C C . PRO A 1 208 ? 5.811 27.829 7.949 1.00 41.75 208 PRO A C 1
ATOM 1618 O O . PRO A 1 208 ? 5.994 28.751 8.729 1.00 41.75 208 PRO A O 1
ATOM 1621 N N . LEU A 1 209 ? 6.821 27.139 7.409 1.00 27.48 209 LEU A N 1
ATOM 1622 C CA . LEU A 1 209 ? 8.151 27.718 7.175 1.00 27.48 209 LEU A CA 1
ATOM 1623 C C . LEU A 1 209 ? 8.932 26.923 6.102 1.00 27.48 209 LEU A C 1
ATOM 1625 O O . LEU A 1 209 ? 8.802 25.713 5.952 1.00 27.48 209 LEU A O 1
ATOM 1629 N N . ARG A 1 210 ? 9.705 27.693 5.325 1.00 29.12 210 ARG A N 1
ATOM 1630 C CA . ARG A 1 210 ? 10.561 27.383 4.156 1.00 29.12 210 ARG A CA 1
ATOM 1631 C C . ARG A 1 210 ? 11.537 26.217 4.444 1.00 29.12 210 ARG A C 1
ATOM 1633 O O . ARG A 1 210 ? 11.956 26.049 5.577 1.00 29.12 210 ARG A O 1
ATOM 1640 N N . THR A 1 211 ? 12.057 25.418 3.502 1.00 27.64 211 THR A N 1
ATOM 1641 C CA . THR A 1 211 ? 12.857 25.791 2.315 1.00 27.64 211 THR A CA 1
ATOM 1642 C C . THR A 1 211 ? 13.158 24.535 1.459 1.00 27.64 211 THR A C 1
ATOM 1644 O O . THR A 1 211 ? 13.173 23.412 1.953 1.00 27.64 211 THR A O 1
ATOM 1647 N N . THR A 1 212 ? 13.425 24.750 0.172 1.00 32.84 212 THR A N 1
ATOM 1648 C CA . THR A 1 212 ? 13.699 23.827 -0.948 1.00 32.84 212 THR A CA 1
ATOM 1649 C C . THR A 1 212 ? 14.777 22.744 -0.746 1.00 32.84 212 THR A C 1
ATOM 1651 O O . THR A 1 212 ? 15.961 23.051 -0.621 1.00 32.84 212 THR A O 1
ATOM 1654 N N . ARG A 1 213 ? 14.382 21.468 -0.900 1.00 29.22 213 ARG A N 1
ATOM 1655 C CA . ARG A 1 213 ? 15.208 20.360 -1.428 1.00 29.22 213 ARG A CA 1
ATOM 1656 C C . ARG A 1 213 ? 14.268 19.292 -2.003 1.00 29.22 213 ARG A C 1
ATOM 1658 O O . ARG A 1 213 ? 13.295 18.930 -1.347 1.00 29.22 213 ARG A O 1
ATOM 1665 N N . VAL A 1 214 ? 14.521 18.820 -3.225 1.00 30.67 214 VAL A N 1
ATOM 1666 C CA . VAL A 1 214 ? 13.723 17.777 -3.896 1.00 30.67 214 VAL A CA 1
ATOM 1667 C C . VAL A 1 214 ? 13.933 16.451 -3.158 1.00 30.67 214 VAL A C 1
ATOM 1669 O O . VAL A 1 214 ? 14.846 15.694 -3.457 1.00 30.67 214 VAL A O 1
ATOM 1672 N N . ARG A 1 215 ? 13.119 16.209 -2.130 1.00 26.95 215 ARG A N 1
ATOM 1673 C CA . ARG A 1 215 ? 12.924 14.906 -1.492 1.00 26.95 215 ARG A CA 1
ATOM 1674 C C . ARG A 1 215 ? 11.559 14.393 -1.931 1.00 26.95 215 ARG A C 1
ATOM 1676 O O . ARG A 1 215 ? 10.560 15.095 -1.759 1.00 26.95 215 ARG A O 1
ATOM 1683 N N . ALA A 1 216 ? 11.512 13.184 -2.484 1.00 31.97 216 ALA A N 1
ATOM 1684 C CA . ALA A 1 216 ? 10.283 12.421 -2.656 1.00 31.97 216 ALA A CA 1
ATOM 1685 C C . ALA A 1 216 ? 9.757 12.031 -1.265 1.00 31.97 216 ALA A C 1
ATOM 1687 O O . ALA A 1 216 ? 9.958 10.935 -0.767 1.00 31.97 216 ALA A O 1
ATOM 1688 N N . SER A 1 217 ? 9.142 12.992 -0.579 1.00 27.77 217 SER A N 1
ATOM 1689 C CA . SER A 1 217 ? 8.481 12.760 0.697 1.00 27.77 217 SER A CA 1
ATOM 1690 C C . SER A 1 217 ? 7.038 12.374 0.390 1.00 27.77 217 SER A C 1
ATOM 1692 O O . SER A 1 217 ? 6.205 13.236 0.082 1.00 27.77 217 SER A O 1
ATOM 1694 N N . ILE A 1 218 ? 6.739 11.074 0.446 1.00 33.72 218 ILE A N 1
ATOM 1695 C CA . ILE A 1 218 ? 5.370 10.587 0.642 1.00 33.72 218 ILE A CA 1
ATOM 1696 C C . ILE A 1 218 ? 5.004 10.975 2.079 1.00 33.72 218 ILE A C 1
ATOM 1698 O O . ILE A 1 218 ? 5.200 10.227 3.032 1.00 33.72 218 ILE A O 1
ATOM 1702 N N . CYS A 1 219 ? 4.571 12.224 2.245 1.00 26.14 219 CYS A N 1
ATOM 1703 C CA . CYS A 1 219 ? 3.942 12.693 3.470 1.00 26.14 219 CYS A CA 1
ATOM 1704 C C . CYS A 1 219 ? 2.561 12.036 3.534 1.00 26.14 219 CYS A C 1
ATOM 1706 O O . CYS A 1 219 ? 1.654 12.447 2.810 1.00 26.14 219 CYS A O 1
ATOM 1708 N N . VAL A 1 220 ? 2.431 10.992 4.348 1.00 30.38 220 VAL A N 1
ATOM 1709 C CA . VAL A 1 220 ? 1.143 10.600 4.918 1.00 30.38 220 VAL A CA 1
ATOM 1710 C C . VAL A 1 220 ? 0.984 11.490 6.149 1.00 30.38 220 VAL A C 1
ATOM 1712 O O . VAL A 1 220 ? 1.663 11.268 7.146 1.00 30.38 220 VAL A O 1
ATOM 1715 N N . GLU A 1 221 ? 0.220 12.578 6.032 1.00 23.34 221 GLU A N 1
ATOM 1716 C CA . GLU A 1 221 ? -0.164 13.384 7.196 1.00 23.34 221 GLU A CA 1
ATOM 1717 C C . GLU A 1 221 ? -1.208 12.631 8.022 1.00 23.34 221 GLU A C 1
ATOM 1719 O O . GLU A 1 221 ? -2.058 11.914 7.486 1.00 23.34 221 GLU A O 1
ATOM 1724 N N . ALA A 1 222 ? -1.050 12.770 9.335 1.00 25.98 222 ALA A N 1
ATOM 1725 C CA . ALA A 1 222 ? -1.710 12.022 10.384 1.00 25.98 222 ALA A CA 1
ATOM 1726 C C . ALA A 1 222 ? -3.226 12.266 10.446 1.00 25.98 222 ALA A C 1
ATOM 1728 O O . ALA A 1 222 ? -3.709 13.379 10.239 1.00 25.98 222 ALA A O 1
ATOM 1729 N N . VAL A 1 223 ? -3.946 11.203 10.813 1.00 28.39 223 VAL A N 1
ATOM 1730 C CA . VAL A 1 223 ? -5.219 11.269 11.546 1.00 28.39 223 VAL A CA 1
ATOM 1731 C C . VAL A 1 223 ? -5.019 10.566 12.870 1.00 28.39 223 VAL A C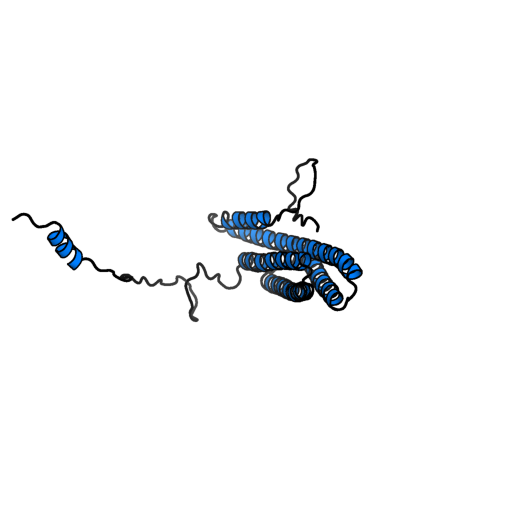 1
ATOM 1733 O O . VAL A 1 223 ? -4.482 9.429 12.825 1.00 28.39 223 VAL A O 1
#

Secondary structure (DSSP, 8-state):
-PPPHHHHHHHHHTT------S--PPPPP---S---------S----TT-HHHHHHHHHHHHHHHHHHHHHHHHTT-HHHHHHHHHHHHHHHHHHHHHHHHH-S---HHHHHHHHHHHHHHHHHHHHHHHHHH---HHHHHHHHHHHHHHHHHHHHHHHHHHHHHHHHHHHHHHHHTTTS---STHHHHHHHHHHHHTT------------------------

InterPro domains:
  IPR031938 Protein inscuteable homologue, LGN-binding domain [PF16748] (1-46)
  IPR038205 Protein inscuteable homologue, LGN-binding domain superfamily [G3DSA:6.20.200.10] (1-47)
  IPR039921 Inscuteable [PTHR21386] (1-172)
  IPR045789 Protein inscuteable homologue, C-terminal domain [PF19427] (58-182)

Organism: Myodes glareolus (NCBI:txid447135)